Protein AF-A0A3N5ZZ35-F1 (afdb_monomer_lite)

Foldseek 3Di:
DVVLVVQQVCVVVVHDDDDDFPAFCPQPNCVVVSVVSCVVVVRDDDGDGGHHLVNLQCLQFVQPQADPPAADEEAEEELPDQDPDPAPDHRGKYKYFPCQVPQQVQLVSCVVNPDDQQWKKWKWAPRPDLPIDIDIDGSVCSNVDHGDPPIMMITTPSCVSGHHAFEEEEEAEDPVLFDDSHHYDYDYQKYFDDDDPVVPPDPDRGDIDGDDDDDDDCVSGPAYEYADLVRVVSCCVRPVAHDQEYEYSDPVNVVSCCVVHPQGQYHHRVVVVPPPPDDDDDDDDDDDPDD

Structure (mmCIF, N/CA/C/O backbone):
data_AF-A0A3N5ZZ35-F1
#
_entry.id   AF-A0A3N5ZZ35-F1
#
loop_
_atom_site.group_PDB
_atom_site.id
_atom_site.type_symbol
_atom_site.label_atom_id
_atom_site.label_alt_id
_atom_site.label_comp_id
_atom_site.label_asym_id
_atom_site.label_entity_id
_atom_site.label_seq_id
_atom_site.pdbx_PDB_ins_code
_atom_site.Cartn_x
_atom_site.Cartn_y
_atom_site.Cartn_z
_atom_site.occupancy
_atom_site.B_iso_or_equiv
_atom_site.auth_seq_id
_atom_site.auth_comp_id
_atom_site.auth_asym_id
_atom_site.auth_atom_id
_atom_site.pdbx_PDB_model_num
ATOM 1 N N . GLU A 1 1 ? -8.465 -23.631 3.771 1.00 75.88 1 GLU A N 1
ATOM 2 C CA . GLU A 1 1 ? -9.420 -24.513 4.483 1.00 75.88 1 GLU A CA 1
ATOM 3 C C . GLU A 1 1 ? -9.526 -24.275 5.984 1.00 75.88 1 GLU A C 1
ATOM 5 O O . GLU A 1 1 ? -10.634 -24.011 6.427 1.00 75.88 1 GLU A O 1
ATOM 10 N N . ALA A 1 2 ? -8.444 -24.333 6.777 1.00 92.75 2 ALA A N 1
ATOM 11 C CA . ALA A 1 2 ? -8.549 -24.146 8.236 1.00 92.75 2 ALA A CA 1
ATOM 12 C C . ALA A 1 2 ? -9.221 -22.815 8.632 1.00 92.75 2 ALA A C 1
ATOM 14 O O . ALA A 1 2 ? -10.141 -22.818 9.439 1.00 92.75 2 ALA A O 1
ATOM 15 N N . ILE A 1 3 ? -8.837 -21.704 7.989 1.00 95.88 3 ILE A N 1
ATOM 16 C CA . ILE A 1 3 ? -9.436 -20.383 8.240 1.00 95.88 3 ILE A CA 1
ATOM 17 C C . ILE A 1 3 ? -10.934 -20.368 7.926 1.00 95.88 3 ILE A C 1
ATOM 19 O O . ILE A 1 3 ? -11.725 -19.927 8.751 1.00 95.88 3 ILE A O 1
ATOM 23 N N . ASN A 1 4 ? -11.330 -20.887 6.765 1.00 96.69 4 ASN A N 1
ATOM 24 C CA . ASN A 1 4 ? -12.729 -20.898 6.339 1.00 96.69 4 ASN A CA 1
ATOM 25 C C . ASN A 1 4 ? -13.603 -21.688 7.325 1.00 96.69 4 ASN A C 1
ATOM 27 O O . ASN A 1 4 ? -14.710 -21.268 7.651 1.00 96.69 4 ASN A O 1
ATOM 31 N N . ARG A 1 5 ? -13.083 -22.811 7.837 1.00 97.00 5 ARG A N 1
ATOM 32 C CA . ARG A 1 5 ? -13.748 -23.603 8.873 1.00 97.00 5 ARG A CA 1
ATOM 33 C C . ARG A 1 5 ? -13.903 -22.827 10.182 1.00 97.00 5 ARG A C 1
ATOM 35 O O . ARG A 1 5 ? -15.012 -22.804 10.694 1.00 97.00 5 ARG A O 1
ATOM 42 N N . MET A 1 6 ? -12.868 -22.130 10.651 1.00 97.31 6 MET A N 1
ATOM 43 C CA . MET A 1 6 ? -12.970 -21.290 11.857 1.00 97.31 6 MET A CA 1
ATOM 44 C C . MET A 1 6 ? -14.027 -20.186 11.707 1.00 97.31 6 MET A C 1
ATOM 46 O O . MET A 1 6 ? -14.807 -19.958 12.624 1.00 97.31 6 MET A O 1
ATOM 50 N N . LEU A 1 7 ? -14.078 -19.518 10.545 1.00 97.50 7 LEU A N 1
ATOM 51 C CA . LEU A 1 7 ? -15.087 -18.487 10.270 1.00 97.50 7 LEU A CA 1
ATOM 52 C C . LEU A 1 7 ? -16.507 -19.062 10.333 1.00 97.50 7 LEU A C 1
ATOM 54 O O . LEU A 1 7 ? -17.396 -18.452 10.919 1.00 97.50 7 LEU A O 1
ATOM 58 N N . TYR A 1 8 ? -16.705 -20.243 9.748 1.00 97.81 8 TY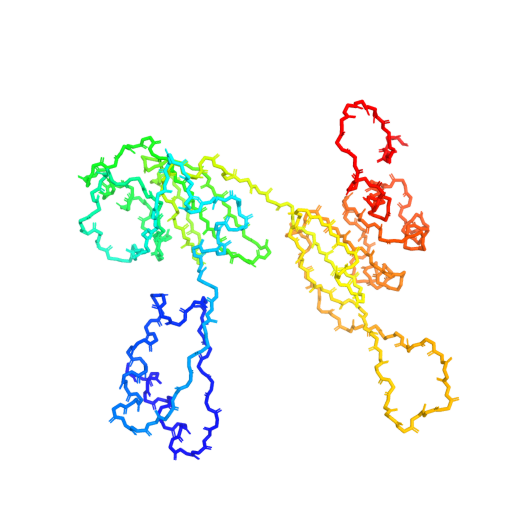R A N 1
ATOM 59 C CA . TYR A 1 8 ? -17.990 -20.933 9.769 1.00 97.81 8 TYR A CA 1
ATOM 60 C C . TYR A 1 8 ? -18.384 -21.391 11.177 1.00 97.81 8 TYR A C 1
ATOM 62 O O . TYR A 1 8 ? -19.513 -21.155 11.590 1.00 97.81 8 TYR A O 1
ATOM 70 N N . GLU A 1 9 ? -17.466 -22.017 11.916 1.00 97.62 9 GLU A N 1
ATOM 71 C CA . GLU A 1 9 ? -17.711 -22.525 13.271 1.00 97.62 9 GLU A CA 1
ATOM 72 C C . GLU A 1 9 ? -18.140 -21.407 14.226 1.00 97.62 9 GLU A C 1
ATOM 74 O O . GLU A 1 9 ? -19.139 -21.561 14.925 1.00 97.62 9 GLU A O 1
ATOM 79 N N . ALA A 1 10 ? -17.459 -20.259 14.194 1.00 97.19 10 ALA A N 1
ATOM 80 C CA . ALA A 1 10 ? -17.845 -19.097 14.991 1.00 97.19 10 ALA A CA 1
ATOM 81 C C . ALA A 1 10 ? -19.212 -18.527 14.559 1.00 97.19 10 ALA A C 1
ATOM 83 O O . ALA A 1 10 ? -20.055 -18.208 15.398 1.00 97.19 10 ALA A O 1
ATOM 84 N N . ALA A 1 11 ? -19.486 -18.468 13.250 1.00 97.00 11 ALA A N 1
ATOM 85 C CA . ALA A 1 11 ? -20.767 -17.975 12.745 1.00 97.00 11 ALA A CA 1
ATOM 86 C C . ALA A 1 11 ? -21.955 -18.851 13.189 1.00 97.00 11 ALA A C 1
ATOM 88 O O . ALA A 1 11 ? -22.983 -18.323 13.611 1.00 97.00 11 ALA A O 1
ATOM 89 N N . VAL A 1 12 ? -21.827 -20.185 13.154 1.00 96.88 12 VAL A N 1
ATOM 90 C CA . VAL A 1 12 ? -22.913 -21.093 13.583 1.00 96.88 12 VAL A CA 1
ATOM 91 C C . VAL A 1 12 ? -23.082 -21.170 15.100 1.00 96.88 12 VAL A C 1
ATOM 93 O O . VAL A 1 12 ? -24.134 -21.593 15.573 1.00 96.88 12 VAL A O 1
ATOM 96 N N . GLN A 1 13 ? -22.088 -20.720 15.866 1.00 97.38 13 GLN A N 1
ATOM 97 C CA . GLN A 1 13 ? -22.212 -20.495 17.309 1.00 97.38 13 GLN A CA 1
ATOM 98 C C . GLN A 1 13 ? -22.983 -19.204 17.645 1.00 97.38 13 GLN A C 1
ATOM 100 O O . GLN A 1 13 ? -23.232 -18.927 18.816 1.00 97.38 13 GLN A O 1
ATOM 105 N N . GLY A 1 14 ? -23.408 -18.436 16.633 1.00 95.38 14 GLY A N 1
ATOM 106 C CA . GLY A 1 14 ? -24.153 -17.189 16.804 1.00 95.38 14 GLY A CA 1
ATOM 107 C C . GLY A 1 14 ? -23.266 -15.977 17.089 1.00 95.38 14 GLY A C 1
ATOM 108 O O . GLY A 1 14 ? -23.773 -14.940 17.518 1.00 95.38 14 GLY A O 1
ATOM 109 N N . GLU A 1 15 ? -21.952 -16.083 16.869 1.00 96.75 15 GLU A N 1
ATOM 110 C CA . GLU A 1 15 ? -21.031 -14.967 17.063 1.00 96.75 15 GLU A CA 1
ATOM 111 C C . GLU A 1 15 ? -21.098 -13.950 15.914 1.00 96.75 15 GLU A C 1
ATOM 113 O O . GLU A 1 15 ? -21.364 -14.276 14.756 1.00 96.75 15 GLU A O 1
ATOM 118 N N . THR A 1 16 ? -20.778 -12.691 16.225 1.00 96.44 16 THR A N 1
ATOM 119 C CA . THR A 1 16 ? -20.497 -11.675 15.202 1.00 96.44 16 THR A CA 1
ATOM 120 C C . THR A 1 16 ? -19.031 -11.773 14.789 1.00 96.44 16 THR A C 1
ATOM 122 O O . THR A 1 16 ? -18.143 -11.308 15.503 1.00 96.44 16 THR A O 1
ATOM 125 N N . VAL A 1 17 ? -18.774 -12.382 13.632 1.00 97.44 17 VAL A N 1
ATOM 126 C CA . VAL A 1 17 ? -17.417 -12.669 13.149 1.00 97.44 17 VAL A CA 1
ATOM 127 C C . VAL A 1 17 ? -16.915 -11.555 12.234 1.00 97.44 17 VAL A C 1
ATOM 129 O O . VAL A 1 17 ? -17.551 -11.220 11.238 1.00 97.44 17 VAL A O 1
ATOM 132 N N . VAL A 1 18 ? -15.726 -11.020 12.525 1.00 97.69 18 VAL A N 1
ATOM 133 C CA . VAL A 1 18 ? -15.039 -10.052 11.657 1.00 97.69 18 VAL A CA 1
ATOM 134 C C . VAL A 1 18 ? -13.751 -10.660 11.112 1.00 97.69 18 VAL A C 1
ATOM 136 O O . VAL A 1 18 ? -12.803 -10.931 11.849 1.00 97.69 18 VAL A O 1
ATOM 139 N N . ARG A 1 19 ? -13.685 -10.824 9.788 1.00 97.06 19 ARG A N 1
ATOM 140 C CA . ARG A 1 19 ? -12.484 -11.271 9.074 1.00 97.06 19 ARG A CA 1
ATOM 141 C C . ARG A 1 19 ? -11.679 -10.067 8.587 1.00 97.06 19 ARG A C 1
ATOM 143 O O . ARG A 1 19 ? -11.876 -9.583 7.478 1.00 97.06 19 ARG A O 1
ATOM 150 N N . LEU A 1 20 ? -10.741 -9.595 9.409 1.00 96.88 20 LEU A N 1
ATOM 151 C CA . LEU A 1 20 ? -9.858 -8.494 9.018 1.00 96.88 20 LEU A CA 1
ATOM 152 C C . LEU A 1 20 ? -8.786 -8.977 8.029 1.00 96.88 20 LEU A C 1
ATOM 154 O O . LEU A 1 20 ? -8.051 -9.928 8.304 1.00 96.88 20 LEU A O 1
ATOM 158 N N . LYS A 1 21 ? -8.696 -8.304 6.880 1.00 94.81 21 LYS A N 1
ATOM 159 C CA . LYS A 1 21 ? -7.739 -8.596 5.805 1.00 94.81 21 LYS A CA 1
ATOM 160 C C . LYS A 1 21 ? -6.949 -7.333 5.476 1.00 94.81 21 LYS A C 1
ATOM 162 O O . LYS A 1 21 ? -7.486 -6.231 5.537 1.00 94.81 21 LYS A O 1
ATOM 167 N N . GLY A 1 22 ? -5.667 -7.494 5.154 1.00 93.50 22 GLY A N 1
ATOM 168 C CA . GLY A 1 22 ? -4.830 -6.384 4.704 1.00 93.50 22 GLY A CA 1
ATOM 169 C C . GLY A 1 22 ? -5.180 -5.975 3.273 1.00 93.50 22 GLY A C 1
ATOM 170 O O . GLY A 1 22 ? -5.387 -6.837 2.424 1.00 93.50 22 GLY A O 1
ATOM 171 N N . GLY A 1 23 ? -5.206 -4.670 3.002 1.00 95.38 23 GLY A N 1
ATOM 172 C CA . GLY A 1 23 ? -5.548 -4.144 1.682 1.00 95.38 23 GLY A CA 1
ATOM 173 C C . GLY A 1 23 ? -7.044 -4.252 1.395 1.00 95.38 23 GLY A C 1
ATOM 174 O O . GLY A 1 23 ? -7.856 -3.820 2.208 1.00 95.38 23 GLY A O 1
ATOM 175 N N . ASP A 1 24 ? -7.391 -4.812 0.238 1.00 97.12 24 ASP A N 1
ATOM 176 C CA . ASP A 1 24 ? -8.774 -5.097 -0.143 1.00 97.12 24 ASP A CA 1
ATOM 177 C C . ASP A 1 24 ? -9.047 -6.616 -0.082 1.00 97.12 24 ASP A C 1
ATOM 179 O O . ASP A 1 24 ? -8.216 -7.391 -0.568 1.00 97.12 24 ASP A O 1
ATOM 183 N N . PRO A 1 25 ? -10.186 -7.072 0.480 1.00 96.06 25 PRO A N 1
ATOM 184 C CA . PRO A 1 25 ? -10.509 -8.497 0.588 1.00 96.06 25 PRO A CA 1
ATOM 185 C C . PRO A 1 25 ? -10.449 -9.285 -0.728 1.00 96.06 25 PRO A C 1
ATOM 187 O O . PRO A 1 25 ? -10.120 -10.478 -0.705 1.00 96.06 25 PRO A O 1
ATOM 190 N N . PHE A 1 26 ? -10.772 -8.647 -1.856 1.00 95.69 26 PHE A N 1
ATOM 191 C CA . PHE A 1 26 ? -10.937 -9.282 -3.166 1.00 95.69 26 PHE A CA 1
ATOM 192 C C . PHE A 1 26 ? -9.778 -9.024 -4.129 1.00 95.69 26 PHE A C 1
ATOM 194 O O . PHE A 1 26 ? -9.693 -9.681 -5.165 1.00 95.69 26 PHE A O 1
ATOM 201 N N . VAL A 1 27 ? -8.818 -8.170 -3.773 1.00 94.81 27 VAL A N 1
ATOM 202 C CA . VAL A 1 27 ? -7.587 -7.993 -4.554 1.00 94.81 27 VAL A CA 1
ATOM 203 C C . VAL A 1 27 ? -6.487 -8.889 -3.998 1.00 94.81 27 VAL A C 1
ATOM 205 O O . VAL A 1 27 ? -5.816 -8.534 -3.033 1.00 94.81 27 VAL A O 1
ATOM 208 N N . LEU A 1 28 ? -6.308 -10.069 -4.604 1.00 91.69 28 LEU A N 1
ATOM 209 C CA . LEU A 1 28 ? -5.287 -11.068 -4.231 1.00 91.69 28 LEU A CA 1
ATOM 210 C C . LEU A 1 28 ? -5.331 -11.503 -2.747 1.00 91.69 28 LEU A C 1
ATOM 212 O O . LEU A 1 28 ? -4.383 -12.086 -2.229 1.00 91.69 28 LEU A O 1
ATOM 216 N N . GLY A 1 29 ? -6.448 -11.245 -2.061 1.00 90.81 29 GLY A N 1
ATOM 217 C CA . GLY A 1 29 ? -6.645 -11.549 -0.644 1.00 90.81 29 GLY A CA 1
ATOM 218 C C . GLY A 1 29 ? -7.337 -12.884 -0.374 1.00 90.81 29 GLY A C 1
ATOM 219 O O . GLY A 1 29 ? -7.501 -13.243 0.791 1.00 90.81 29 GLY A O 1
ATOM 220 N N . ARG A 1 30 ? -7.766 -13.618 -1.411 1.00 93.38 30 ARG A N 1
ATOM 221 C CA . ARG A 1 30 ? -8.569 -14.858 -1.307 1.00 93.38 30 ARG A CA 1
ATOM 222 C C . ARG A 1 30 ? -9.937 -14.684 -0.629 1.00 93.38 30 ARG A C 1
ATOM 224 O O . ARG A 1 30 ? -10.525 -15.656 -0.166 1.00 93.38 30 ARG A O 1
ATOM 231 N N . GLY A 1 31 ? -10.463 -13.458 -0.555 1.00 95.00 31 GLY A N 1
ATOM 232 C CA . GLY A 1 31 ? -11.784 -13.208 0.032 1.00 95.00 31 GLY A CA 1
ATOM 233 C C . GLY A 1 31 ? -12.922 -13.901 -0.723 1.00 95.00 31 GLY A C 1
ATOM 234 O O . GLY A 1 31 ? -13.899 -14.284 -0.094 1.00 95.00 31 GLY A O 1
ATOM 235 N N . GLY A 1 32 ? -12.777 -14.126 -2.035 1.00 95.62 32 GLY A N 1
ATOM 236 C CA . GLY A 1 32 ? -13.761 -14.872 -2.829 1.00 95.62 32 GLY A CA 1
ATOM 237 C C . GLY A 1 32 ? -13.917 -16.330 -2.379 1.00 95.62 32 GLY A C 1
ATOM 238 O O . GLY A 1 32 ? -15.035 -16.790 -2.197 1.00 95.62 32 GLY A O 1
ATOM 239 N N . GLU A 1 33 ? -12.809 -17.029 -2.108 1.00 95.81 33 GLU A N 1
ATOM 240 C CA . GLU A 1 33 ? -12.836 -18.409 -1.591 1.00 95.81 33 GLU A CA 1
ATOM 241 C C . GLU A 1 33 ? -13.456 -18.487 -0.184 1.00 95.81 33 GLU A C 1
ATOM 243 O O . GLU A 1 33 ? -14.160 -19.442 0.148 1.00 95.81 33 GLU A O 1
ATOM 248 N N . GLU A 1 34 ? -13.162 -17.498 0.670 1.00 97.25 34 GLU A N 1
ATOM 249 C CA . GLU A 1 34 ? -13.737 -17.393 2.018 1.00 97.25 34 GLU A CA 1
ATOM 250 C C . GLU A 1 34 ? -15.255 -17.134 1.944 1.00 97.25 34 GLU A C 1
ATOM 252 O O . GLU A 1 34 ? -16.014 -17.802 2.646 1.00 97.25 34 GLU A O 1
ATOM 257 N N . LEU A 1 35 ? -15.695 -16.224 1.064 1.00 97.12 35 LEU A N 1
ATOM 258 C CA . LEU A 1 35 ? -17.106 -15.910 0.826 1.00 97.12 35 LEU A CA 1
ATOM 259 C C . LEU A 1 35 ? -17.870 -17.129 0.300 1.00 97.12 35 LEU A C 1
ATOM 261 O O . LEU A 1 35 ? -18.850 -17.545 0.911 1.00 97.12 35 LEU A O 1
ATOM 265 N N . GLU A 1 36 ? -17.381 -17.750 -0.776 1.00 97.19 36 GLU A N 1
ATOM 266 C CA . GLU A 1 36 ? -18.018 -18.917 -1.390 1.00 97.19 36 GLU A CA 1
ATOM 267 C C . GLU A 1 36 ? -18.191 -20.063 -0.381 1.00 97.19 36 GLU A C 1
ATOM 269 O O . GLU A 1 36 ? -19.225 -20.736 -0.345 1.00 97.19 36 GLU A O 1
ATOM 274 N N . TYR A 1 37 ? -17.193 -20.286 0.479 1.00 97.56 37 TYR A N 1
ATOM 275 C CA . TYR A 1 37 ? -17.262 -21.320 1.508 1.00 97.56 37 TYR A CA 1
ATOM 276 C C . TYR A 1 37 ? -18.397 -21.081 2.519 1.00 97.56 37 TYR A C 1
ATOM 278 O O . TYR A 1 37 ? -19.033 -22.050 2.956 1.00 97.56 37 TYR A O 1
ATOM 286 N N . LEU A 1 38 ? -18.631 -19.822 2.899 1.00 97.75 38 LEU A N 1
ATOM 287 C CA . LEU A 1 38 ? -19.654 -19.407 3.862 1.00 97.75 38 LEU A CA 1
ATOM 288 C C . LEU A 1 38 ? -21.052 -19.373 3.230 1.00 97.75 38 LEU A C 1
ATOM 290 O O . LEU A 1 38 ? -21.994 -19.918 3.807 1.00 97.75 38 LEU A O 1
ATOM 294 N N . GLU A 1 39 ? -21.179 -18.837 2.015 1.00 96.62 39 GLU A N 1
ATOM 295 C CA . GLU A 1 39 ? -22.449 -18.765 1.281 1.00 96.62 39 GLU A CA 1
ATOM 296 C C . GLU A 1 39 ? -23.010 -20.153 0.965 1.00 96.62 39 GLU A C 1
ATOM 298 O O . GLU A 1 39 ? -24.195 -20.408 1.186 1.00 96.62 39 GLU A O 1
ATOM 303 N N . ARG A 1 40 ? -22.154 -21.104 0.558 1.00 97.56 40 ARG A N 1
ATOM 304 C CA . ARG A 1 40 ? -22.545 -22.515 0.351 1.00 97.56 40 ARG A CA 1
ATOM 305 C C . ARG A 1 40 ? -23.095 -23.189 1.616 1.00 97.56 40 ARG A C 1
ATOM 307 O O . ARG A 1 40 ? -23.652 -24.279 1.531 1.00 97.56 40 ARG A O 1
ATOM 314 N N . ARG A 1 41 ? -22.910 -22.574 2.787 1.00 97.75 41 ARG A N 1
ATOM 315 C CA . ARG A 1 41 ? -23.394 -23.038 4.096 1.00 97.75 41 ARG A CA 1
ATOM 316 C C . ARG A 1 41 ? -24.413 -22.083 4.715 1.00 97.75 41 ARG A C 1
ATOM 318 O O . ARG A 1 41 ? -24.677 -22.175 5.909 1.00 97.75 41 ARG A O 1
ATOM 325 N N . PHE A 1 42 ? -24.990 -21.195 3.905 1.00 96.94 42 PHE A N 1
ATOM 326 C CA . PHE A 1 42 ? -26.048 -20.265 4.298 1.00 96.94 42 PHE A CA 1
ATOM 327 C C . PHE A 1 42 ? -25.651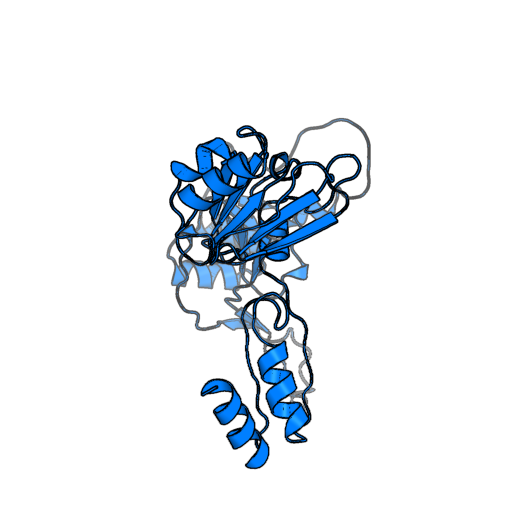 -19.290 5.419 1.00 96.94 42 PHE A C 1
ATOM 329 O O . PHE A 1 42 ? -26.510 -18.801 6.151 1.00 96.94 42 PHE A O 1
ATOM 336 N N . VAL A 1 43 ? -24.358 -18.978 5.546 1.00 97.56 43 VAL A N 1
ATOM 337 C CA . VAL A 1 43 ? -23.887 -17.902 6.424 1.00 97.56 43 VAL A CA 1
ATOM 338 C C . VAL A 1 43 ? -23.947 -16.584 5.656 1.00 97.56 43 VAL A C 1
ATOM 340 O O . VAL A 1 43 ? -23.340 -16.457 4.594 1.00 97.56 43 VAL A O 1
ATOM 343 N N . ALA A 1 44 ? -24.675 -15.601 6.190 1.00 96.25 44 ALA A N 1
ATOM 344 C CA . ALA A 1 44 ? -24.744 -14.260 5.616 1.00 96.25 44 ALA A CA 1
ATOM 345 C C . ALA A 1 44 ? -23.423 -13.506 5.835 1.00 96.25 44 ALA A C 1
ATOM 347 O O . ALA A 1 44 ? -22.891 -13.489 6.946 1.00 96.25 44 ALA A O 1
ATOM 348 N N . VAL A 1 45 ? -22.908 -12.865 4.783 1.00 97.12 45 VAL A N 1
ATOM 349 C CA . VAL A 1 45 ? -21.630 -12.142 4.803 1.00 97.12 45 VAL A CA 1
ATOM 350 C C . VAL A 1 45 ? -21.808 -10.760 4.179 1.00 97.12 45 VAL A C 1
ATOM 352 O O . VAL A 1 45 ? -22.400 -10.624 3.112 1.00 97.12 45 VAL A O 1
ATOM 355 N N . GLU A 1 46 ? -21.259 -9.736 4.829 1.00 97.25 46 GLU A N 1
ATOM 356 C CA . GLU A 1 46 ? -21.103 -8.392 4.269 1.00 97.25 46 GLU A CA 1
ATOM 357 C C . GLU A 1 46 ? -19.631 -8.155 3.906 1.00 97.25 46 GLU A C 1
ATOM 359 O O . GLU A 1 46 ? -18.729 -8.460 4.690 1.00 97.25 46 GLU A O 1
ATOM 364 N N . ILE A 1 47 ? -19.380 -7.590 2.721 1.00 97.38 47 ILE A N 1
ATOM 365 C CA . ILE A 1 47 ? -18.033 -7.234 2.267 1.00 97.38 47 ILE A CA 1
ATOM 366 C C . ILE A 1 47 ? -17.835 -5.727 2.393 1.00 97.38 47 ILE A C 1
ATOM 368 O O . ILE A 1 47 ? -18.479 -4.941 1.702 1.00 97.38 47 ILE A O 1
ATOM 372 N N . VAL A 1 48 ? -16.881 -5.334 3.236 1.00 97.56 48 VAL A N 1
ATOM 373 C CA . VAL A 1 48 ? -16.432 -3.944 3.356 1.00 97.56 48 VAL A CA 1
ATOM 374 C C . VAL A 1 48 ? -15.165 -3.767 2.508 1.00 97.56 48 VAL A C 1
ATOM 376 O O . VAL A 1 48 ? -14.155 -4.409 2.813 1.00 97.56 48 VAL A O 1
ATOM 379 N N . PRO A 1 49 ? -15.184 -2.936 1.445 1.00 97.00 49 PRO A N 1
ATOM 380 C CA . PRO A 1 49 ? -14.029 -2.761 0.571 1.00 97.00 49 PRO A CA 1
ATOM 381 C C . PRO A 1 49 ? -12.887 -2.041 1.289 1.00 97.00 49 PRO A C 1
ATOM 383 O O . PRO A 1 49 ? -13.101 -1.205 2.172 1.00 97.00 49 PRO A O 1
ATOM 386 N N . GLY A 1 50 ? -11.664 -2.347 0.869 1.00 95.25 50 GLY A N 1
ATOM 387 C CA . GLY A 1 50 ? -10.449 -1.752 1.410 1.00 95.25 50 GLY A CA 1
ATOM 388 C C . GLY A 1 50 ? -9.656 -0.965 0.372 1.00 95.25 50 GLY A C 1
ATOM 389 O O . GLY A 1 50 ? -9.954 -0.957 -0.821 1.00 95.25 50 GLY A O 1
ATOM 390 N N . ILE A 1 51 ? -8.600 -0.289 0.825 1.00 95.88 51 ILE A N 1
ATOM 391 C CA . ILE A 1 51 ? -7.639 0.349 -0.081 1.00 95.88 51 ILE A CA 1
ATOM 392 C C . ILE A 1 51 ? -6.535 -0.656 -0.391 1.00 95.88 51 ILE A C 1
ATOM 394 O O . ILE A 1 51 ? -5.728 -0.994 0.474 1.00 95.88 51 ILE A O 1
ATOM 398 N N . THR A 1 52 ? -6.482 -1.116 -1.638 1.00 96.00 52 THR A N 1
ATOM 399 C CA . THR A 1 52 ? -5.451 -2.059 -2.079 1.00 96.00 52 THR A CA 1
ATOM 400 C C . THR A 1 52 ? -4.052 -1.425 -2.143 1.00 96.00 52 THR A C 1
ATOM 402 O O . THR A 1 52 ? -3.905 -0.214 -2.354 1.00 96.00 52 THR A O 1
ATOM 405 N N . SER A 1 53 ? -3.001 -2.238 -1.990 1.00 95.44 53 SER A N 1
ATOM 406 C CA . SER A 1 53 ? -1.615 -1.760 -1.879 1.00 95.44 53 SER A CA 1
ATOM 407 C C . SER A 1 53 ? -1.138 -0.983 -3.107 1.00 95.44 53 SER A C 1
ATOM 409 O O . SER A 1 53 ? -0.349 -0.056 -2.950 1.00 95.44 53 SER A O 1
ATOM 411 N N . ALA A 1 54 ? -1.638 -1.288 -4.309 1.00 95.25 54 ALA A N 1
ATOM 412 C CA . ALA A 1 54 ? -1.318 -0.541 -5.528 1.00 95.25 54 ALA A CA 1
ATOM 413 C C . ALA A 1 54 ? -1.749 0.924 -5.446 1.00 95.25 54 ALA A C 1
ATOM 415 O O . ALA A 1 54 ? -0.958 1.815 -5.754 1.00 95.25 54 ALA A O 1
ATOM 416 N N . LEU A 1 55 ? -2.970 1.185 -4.972 1.00 95.50 55 LEU A N 1
ATOM 417 C CA . LEU A 1 55 ? -3.470 2.548 -4.796 1.00 95.50 55 LEU A CA 1
ATOM 418 C C . LEU A 1 55 ? -2.720 3.275 -3.680 1.00 95.50 55 LEU A C 1
ATOM 420 O O . LEU A 1 55 ? -2.361 4.441 -3.842 1.00 95.50 55 LEU A O 1
ATOM 424 N N . ALA A 1 56 ? -2.443 2.584 -2.572 1.00 94.06 56 ALA A N 1
ATOM 425 C CA . ALA A 1 56 ? -1.664 3.144 -1.473 1.00 94.06 56 ALA A CA 1
ATOM 426 C C . ALA A 1 56 ? -0.246 3.546 -1.923 1.00 94.06 56 ALA A C 1
ATOM 428 O O . ALA A 1 56 ? 0.163 4.690 -1.724 1.00 94.06 56 ALA A O 1
ATOM 429 N N . ALA A 1 57 ? 0.472 2.639 -2.593 1.00 94.50 57 ALA A N 1
ATOM 430 C CA . ALA A 1 57 ? 1.822 2.866 -3.107 1.00 94.50 57 ALA A CA 1
ATOM 431 C C . ALA A 1 57 ? 1.866 4.032 -4.107 1.00 94.50 57 ALA A C 1
ATOM 433 O O . ALA A 1 57 ? 2.705 4.928 -3.996 1.00 94.50 57 ALA A O 1
ATOM 434 N N . ALA A 1 58 ? 0.917 4.051 -5.044 1.00 94.25 58 ALA A N 1
ATOM 435 C CA . ALA A 1 58 ? 0.740 5.130 -6.004 1.00 94.25 58 ALA A CA 1
ATOM 436 C C . ALA A 1 58 ? 0.538 6.491 -5.322 1.00 94.25 58 ALA A C 1
ATOM 438 O O . ALA A 1 58 ? 1.212 7.470 -5.649 1.00 94.25 58 ALA A O 1
ATOM 439 N N . ALA A 1 59 ? -0.365 6.559 -4.341 1.00 91.31 59 ALA A N 1
ATOM 440 C CA . ALA A 1 59 ? -0.702 7.801 -3.654 1.00 91.31 59 ALA A CA 1
ATOM 441 C C . ALA A 1 59 ? 0.448 8.340 -2.786 1.00 91.31 59 ALA A C 1
ATOM 443 O O . ALA A 1 59 ? 0.659 9.562 -2.740 1.00 91.31 59 ALA A O 1
ATOM 444 N N . ASP A 1 60 ? 1.188 7.445 -2.127 1.00 89.38 60 ASP A N 1
ATOM 445 C CA . ASP A 1 60 ? 2.313 7.777 -1.248 1.00 89.38 60 ASP A CA 1
ATOM 446 C C . ASP A 1 60 ? 3.484 8.409 -1.992 1.00 89.38 60 ASP A C 1
ATOM 448 O O . ASP A 1 6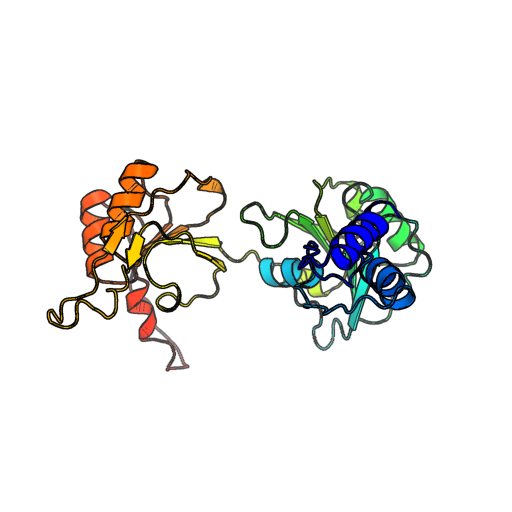0 ? 4.118 9.335 -1.476 1.00 89.38 60 ASP A O 1
ATOM 452 N N . PHE A 1 61 ? 3.751 7.913 -3.200 1.00 92.06 61 PHE A N 1
ATOM 453 C CA . PHE A 1 61 ? 4.879 8.340 -4.019 1.00 92.06 61 PHE A CA 1
ATOM 454 C C . PHE A 1 61 ? 4.451 9.126 -5.257 1.00 92.06 61 PHE A C 1
ATOM 456 O O . PHE A 1 61 ? 5.238 9.282 -6.179 1.00 92.06 61 PHE A O 1
ATOM 463 N N . GLY A 1 62 ? 3.214 9.625 -5.309 1.00 91.31 62 GLY A N 1
ATOM 464 C CA . GLY A 1 62 ? 2.757 10.501 -6.392 1.00 91.31 62 GLY A CA 1
ATOM 465 C C . GLY A 1 62 ? 2.822 9.870 -7.788 1.00 91.31 62 GLY A C 1
ATOM 466 O O . GLY A 1 62 ? 2.943 10.598 -8.768 1.00 91.31 62 GLY A O 1
ATOM 467 N N . ILE A 1 63 ? 2.740 8.541 -7.884 1.00 94.75 63 ILE A N 1
ATOM 468 C CA . ILE A 1 63 ? 2.763 7.794 -9.145 1.00 94.75 63 ILE A CA 1
ATOM 469 C C . ILE A 1 63 ? 1.311 7.621 -9.604 1.00 94.75 63 ILE A C 1
ATOM 471 O O . ILE A 1 63 ? 0.594 6.804 -9.030 1.00 94.75 63 ILE A O 1
ATOM 475 N N . PRO A 1 64 ? 0.821 8.359 -10.612 1.00 94.00 64 PRO A N 1
ATOM 476 C CA . PRO A 1 64 ? -0.520 8.124 -11.122 1.00 94.00 64 PRO A CA 1
ATOM 477 C C . PRO A 1 64 ? -0.555 6.764 -11.829 1.00 94.00 64 PRO A C 1
ATOM 479 O O . PRO A 1 64 ? 0.226 6.529 -12.745 1.00 94.00 64 PRO A O 1
ATOM 482 N N . LEU A 1 65 ? -1.462 5.863 -11.449 1.00 93.75 65 LEU A N 1
ATOM 483 C CA . LEU A 1 65 ? -1.574 4.565 -12.134 1.00 93.75 65 LEU A CA 1
ATOM 484 C C . LEU A 1 65 ? -2.134 4.704 -13.560 1.00 93.75 65 LEU A C 1
ATOM 486 O O . LEU A 1 65 ? -1.878 3.869 -14.413 1.00 93.75 65 LEU A O 1
ATOM 490 N N . THR A 1 66 ? -2.834 5.800 -13.847 1.00 93.00 66 THR A N 1
ATOM 491 C CA . THR A 1 66 ? -3.303 6.145 -15.194 1.00 93.00 66 THR A CA 1
ATOM 492 C C . THR A 1 66 ? -2.978 7.596 -15.508 1.00 93.00 66 THR A C 1
ATOM 494 O O . THR A 1 66 ? -3.145 8.472 -14.655 1.00 93.00 66 THR A O 1
ATOM 497 N N . ARG A 1 67 ? -2.579 7.888 -16.746 1.00 91.31 67 ARG A N 1
ATOM 498 C CA . ARG A 1 67 ? -2.353 9.254 -17.231 1.00 91.31 67 ARG A CA 1
ATOM 499 C C . ARG A 1 67 ? -2.574 9.315 -18.737 1.00 91.31 67 ARG A C 1
ATOM 501 O O . ARG A 1 67 ? -1.993 8.532 -19.483 1.00 91.31 67 ARG A O 1
ATOM 508 N N . ARG A 1 68 ? -3.382 10.275 -19.205 1.00 88.38 68 ARG A N 1
ATOM 509 C CA . ARG A 1 68 ? -3.659 10.454 -20.642 1.00 88.38 68 ARG A CA 1
ATOM 510 C C . ARG A 1 68 ? -2.359 10.526 -21.448 1.00 88.38 68 ARG A C 1
ATOM 512 O O . ARG A 1 68 ? -1.437 11.239 -21.066 1.00 88.38 68 ARG A O 1
ATOM 519 N N . GLY A 1 69 ? -2.317 9.783 -22.553 1.00 84.88 69 GLY A N 1
ATOM 520 C CA . GLY A 1 69 ? -1.144 9.684 -23.424 1.00 84.88 69 GLY A CA 1
ATOM 521 C C . GLY A 1 69 ? -0.007 8.805 -22.890 1.00 84.88 69 GLY A C 1
ATOM 522 O O . GLY A 1 69 ? 1.000 8.694 -23.574 1.00 84.88 69 GLY A O 1
ATOM 523 N N . MET A 1 70 ? -0.148 8.190 -21.706 1.00 85.94 70 MET A N 1
ATOM 524 C CA . MET A 1 70 ? 0.886 7.331 -21.103 1.00 85.94 70 MET A CA 1
ATOM 525 C C . MET A 1 70 ? 0.334 5.996 -20.598 1.00 85.94 70 MET A C 1
ATOM 527 O O . MET A 1 70 ? 0.885 4.954 -20.921 1.00 85.94 70 MET A O 1
ATOM 531 N N . SER A 1 71 ? -0.754 6.025 -19.825 1.00 87.31 71 SER A N 1
ATOM 532 C CA . SER A 1 71 ? -1.418 4.842 -19.273 1.00 87.31 71 SER A CA 1
ATOM 533 C C . SER A 1 71 ? -2.942 5.040 -19.247 1.00 87.31 71 SER A C 1
ATOM 535 O O . SER A 1 71 ? -3.431 6.042 -18.712 1.00 87.31 71 SER A O 1
ATOM 537 N N . ARG A 1 72 ? -3.695 4.128 -19.868 1.00 86.31 72 ARG A N 1
ATOM 538 C CA . ARG A 1 72 ? -5.165 4.122 -19.975 1.00 86.31 72 ARG A CA 1
ATOM 539 C C . ARG A 1 72 ? -5.824 3.107 -19.040 1.00 86.31 72 ARG A C 1
ATOM 541 O O . ARG A 1 72 ? -7.021 3.234 -18.801 1.00 86.31 72 ARG A O 1
ATOM 548 N N . GLY A 1 73 ? -5.051 2.169 -18.510 1.00 87.12 73 GLY A N 1
ATOM 549 C CA . GLY A 1 73 ? -5.510 1.100 -17.635 1.00 87.12 73 GLY A CA 1
ATOM 550 C C . GLY A 1 73 ? -4.453 0.723 -16.603 1.00 87.12 73 GLY A C 1
ATOM 551 O O . GLY A 1 73 ? -3.343 1.265 -16.588 1.00 87.12 73 GLY A O 1
ATOM 552 N N . VAL A 1 74 ? -4.852 -0.149 -15.684 1.00 90.50 74 VAL A N 1
ATOM 553 C CA . VAL A 1 74 ? -4.009 -0.628 -14.591 1.00 90.50 74 VAL A CA 1
ATOM 554 C C . VAL A 1 74 ? -4.153 -2.133 -14.509 1.00 90.50 74 VAL A C 1
ATOM 556 O O . VAL A 1 74 ? -5.254 -2.635 -14.282 1.00 90.50 74 VAL A O 1
ATOM 559 N N . GLU A 1 75 ? -3.033 -2.835 -14.596 1.00 90.12 75 GLU A N 1
ATOM 560 C CA . GLU A 1 75 ? -2.995 -4.278 -14.397 1.00 90.12 75 GLU A CA 1
ATOM 561 C C . GLU A 1 75 ? -2.587 -4.591 -12.958 1.00 90.12 75 GLU A C 1
ATOM 563 O O . GLU A 1 75 ? -1.607 -4.050 -12.444 1.00 90.12 75 GLU A O 1
ATOM 568 N N . ILE A 1 76 ? -3.322 -5.483 -12.296 1.00 90.94 76 ILE A N 1
ATOM 569 C CA . ILE A 1 76 ? -2.957 -6.009 -10.979 1.00 90.94 76 ILE A CA 1
ATOM 570 C C . ILE A 1 76 ? -2.582 -7.473 -11.150 1.00 90.94 76 ILE A C 1
ATOM 572 O O . ILE A 1 76 ? -3.407 -8.278 -11.577 1.00 90.94 76 ILE A O 1
ATOM 576 N N . LYS A 1 77 ? -1.339 -7.813 -10.805 1.00 88.12 77 LYS A N 1
ATOM 577 C CA . LYS A 1 77 ? -0.783 -9.155 -10.988 1.00 88.12 77 LYS A CA 1
ATOM 578 C C . LYS A 1 77 ? -0.100 -9.650 -9.724 1.00 88.12 77 LYS A C 1
ATOM 580 O O . LYS A 1 77 ? 0.375 -8.869 -8.899 1.00 88.12 77 LYS A O 1
ATOM 585 N N . THR A 1 78 ? -0.042 -10.967 -9.578 1.00 86.62 78 THR A N 1
ATOM 586 C CA . THR A 1 78 ? 0.836 -11.621 -8.607 1.00 86.62 78 THR A CA 1
ATOM 587 C C . THR A 1 78 ? 2.195 -11.868 -9.257 1.00 86.62 78 THR A C 1
ATOM 589 O O . THR A 1 78 ? 2.261 -12.280 -10.407 1.00 86.62 78 THR A O 1
ATOM 592 N N . GLY A 1 79 ? 3.274 -11.589 -8.533 1.00 75.62 79 GLY A N 1
ATOM 593 C CA . GLY A 1 79 ? 4.637 -11.998 -8.871 1.00 75.62 79 GLY A CA 1
ATOM 594 C C . GLY A 1 79 ? 5.090 -13.225 -8.077 1.00 75.62 79 GLY A C 1
ATOM 595 O O . GLY A 1 79 ? 6.282 -13.515 -8.042 1.00 75.62 79 GLY A O 1
ATOM 596 N N . HIS A 1 80 ? 4.173 -13.910 -7.380 1.00 72.31 80 HIS A N 1
ATOM 597 C CA . HIS A 1 80 ? 4.486 -15.121 -6.613 1.00 72.31 80 HIS A CA 1
ATOM 598 C C . HIS A 1 80 ? 4.727 -16.347 -7.507 1.00 72.31 80 HIS A C 1
ATOM 600 O O . HIS A 1 80 ? 5.511 -17.213 -7.140 1.00 72.31 80 HIS A O 1
ATOM 606 N N . GLU A 1 81 ? 4.095 -16.386 -8.679 1.00 67.31 81 GLU A N 1
ATOM 607 C CA . GLU A 1 81 ? 4.214 -17.449 -9.684 1.00 67.31 81 GLU A CA 1
ATOM 608 C C . GLU A 1 81 ? 4.778 -16.861 -10.984 1.00 67.31 81 GLU A C 1
ATOM 610 O O . GLU A 1 81 ? 4.942 -15.638 -11.080 1.00 67.31 81 GLU A O 1
ATOM 615 N N . ASP A 1 82 ? 5.125 -17.711 -11.953 1.00 58.62 82 ASP A N 1
ATOM 616 C CA . ASP A 1 82 ? 5.483 -17.253 -13.299 1.00 58.62 82 ASP A CA 1
ATOM 617 C C . ASP A 1 82 ? 4.408 -16.287 -13.803 1.00 58.62 82 ASP A C 1
ATOM 619 O O . ASP A 1 82 ? 3.217 -16.484 -13.545 1.00 58.62 82 ASP A O 1
ATOM 623 N N . CYS A 1 83 ? 4.820 -15.229 -14.500 1.00 59.75 83 CYS A N 1
ATOM 624 C CA . CYS A 1 83 ? 3.895 -14.267 -15.085 1.00 59.75 83 CYS A CA 1
ATOM 625 C C . CYS A 1 83 ? 3.708 -14.531 -16.590 1.00 59.75 83 CYS A C 1
ATOM 627 O O . CYS A 1 83 ? 4.249 -13.778 -17.405 1.00 59.75 83 CYS A O 1
ATOM 629 N N . PRO A 1 84 ? 2.993 -15.600 -17.002 1.00 50.16 84 PRO A N 1
ATOM 630 C CA . PRO A 1 84 ? 2.725 -15.823 -18.412 1.00 50.16 84 PRO A CA 1
ATOM 631 C C . PRO A 1 84 ? 1.837 -14.690 -18.948 1.00 50.16 84 PRO A C 1
ATOM 633 O O . PRO A 1 84 ? 0.951 -14.188 -18.253 1.00 50.16 84 PRO A O 1
ATOM 636 N N . ASP A 1 85 ? 2.086 -14.293 -20.194 1.00 56.44 85 ASP A N 1
ATOM 637 C CA . ASP A 1 85 ? 1.253 -13.386 -20.994 1.00 56.44 85 ASP A CA 1
ATOM 638 C C . ASP A 1 85 ? 1.321 -11.883 -20.662 1.00 56.44 85 ASP A C 1
ATOM 640 O O . ASP A 1 85 ? 0.361 -11.140 -20.899 1.00 56.44 85 ASP A O 1
ATOM 644 N N . VAL A 1 86 ? 2.454 -11.364 -20.177 1.00 58.34 86 VAL A N 1
ATOM 645 C CA . VAL A 1 86 ? 2.619 -9.901 -20.054 1.00 58.34 86 VAL A CA 1
ATOM 646 C C . VAL A 1 86 ? 3.138 -9.300 -21.359 1.00 58.34 86 VAL A C 1
ATOM 648 O O . VAL A 1 86 ? 4.312 -8.990 -21.506 1.00 58.34 86 VAL A O 1
ATOM 651 N N . ARG A 1 87 ? 2.256 -9.068 -22.330 1.00 62.25 87 ARG A N 1
ATOM 652 C CA . ARG A 1 87 ? 2.665 -8.409 -23.578 1.00 62.25 87 ARG A CA 1
ATOM 653 C C . ARG A 1 87 ? 2.955 -6.913 -23.339 1.00 62.25 87 ARG A C 1
ATOM 655 O O . ARG A 1 87 ? 2.067 -6.196 -22.875 1.00 62.25 87 ARG A O 1
ATOM 662 N N . PRO A 1 88 ? 4.129 -6.385 -23.717 1.00 60.75 88 PRO A N 1
ATOM 663 C CA . PRO A 1 88 ? 4.318 -4.944 -23.869 1.00 60.75 88 PRO A CA 1
ATOM 664 C C . PRO A 1 88 ? 3.378 -4.432 -24.974 1.00 60.75 88 PRO A C 1
ATOM 666 O O . PRO A 1 88 ? 3.287 -5.036 -26.042 1.00 60.75 88 PRO A O 1
ATOM 669 N N . GLY A 1 89 ? 2.703 -3.297 -24.773 1.00 56.66 89 GLY A N 1
ATOM 670 C CA . GLY A 1 89 ? 2.132 -2.562 -25.915 1.00 56.66 89 GLY A CA 1
ATOM 671 C C . GLY A 1 89 ? 0.718 -2.008 -25.792 1.00 56.66 89 GLY A C 1
ATOM 672 O O . GLY A 1 89 ? 0.318 -1.245 -26.668 1.00 56.66 89 GLY A O 1
ATOM 673 N N . ALA A 1 90 ? -0.025 -2.268 -24.720 1.00 55.66 90 ALA A N 1
ATOM 674 C CA . ALA A 1 90 ? -1.177 -1.434 -24.384 1.00 55.66 90 ALA A CA 1
ATOM 675 C C . ALA A 1 90 ? -0.741 -0.492 -23.266 1.00 55.66 90 ALA A C 1
ATOM 677 O O . ALA A 1 90 ? -0.283 -0.946 -22.230 1.00 55.66 90 ALA A O 1
ATOM 678 N N . CYS A 1 91 ? -0.781 0.817 -23.511 1.00 56.31 91 CYS A N 1
ATOM 679 C CA . CYS A 1 91 ? -0.397 1.868 -22.572 1.00 56.31 91 CYS A CA 1
ATOM 680 C C . CYS A 1 91 ? -1.012 1.657 -21.175 1.00 56.31 91 CYS A C 1
ATOM 682 O O . CYS A 1 91 ? -2.093 2.189 -20.931 1.00 56.31 91 CYS A O 1
ATOM 684 N N . GLU A 1 92 ? -0.357 0.935 -20.268 1.00 80.88 92 GLU A N 1
ATOM 685 C CA . GLU A 1 92 ? -0.869 0.625 -18.929 1.00 80.88 92 GLU A CA 1
ATOM 686 C C . GLU A 1 92 ? 0.256 0.593 -17.892 1.00 80.88 92 GLU A C 1
ATOM 688 O O . GLU A 1 92 ? 1.436 0.423 -18.207 1.00 80.88 92 GLU A O 1
ATOM 693 N N . THR A 1 93 ? -0.125 0.802 -16.636 1.00 91.19 93 THR A N 1
ATOM 694 C CA . THR A 1 93 ? 0.762 0.659 -15.481 1.00 91.19 93 THR A CA 1
ATOM 695 C C . THR A 1 93 ? 0.442 -0.666 -14.804 1.00 91.19 93 THR A C 1
ATOM 697 O O . THR A 1 93 ? -0.699 -0.890 -14.406 1.00 91.19 93 THR A O 1
ATOM 700 N N . ALA A 1 94 ? 1.438 -1.529 -14.630 1.00 91.81 94 ALA A N 1
ATOM 701 C CA . ALA A 1 94 ? 1.269 -2.824 -13.979 1.00 91.81 94 ALA A CA 1
ATOM 702 C C . ALA A 1 94 ? 1.740 -2.775 -12.521 1.00 91.81 94 ALA A C 1
ATOM 704 O O . ALA A 1 94 ? 2.797 -2.220 -12.216 1.00 91.81 94 ALA A O 1
ATOM 705 N N . ALA A 1 95 ? 0.961 -3.369 -11.620 1.00 93.81 95 ALA A N 1
ATOM 706 C CA . ALA A 1 95 ? 1.259 -3.510 -10.204 1.00 93.81 95 ALA A CA 1
ATOM 707 C C . ALA A 1 95 ? 1.434 -4.991 -9.843 1.00 93.81 95 ALA A C 1
ATOM 709 O O . ALA A 1 95 ? 0.459 -5.742 -9.778 1.00 93.81 95 ALA A O 1
ATOM 710 N N . TYR A 1 96 ? 2.675 -5.389 -9.571 1.00 93.38 96 TYR A N 1
ATOM 711 C CA . TYR A 1 96 ? 3.051 -6.743 -9.174 1.00 93.38 96 TYR A CA 1
ATOM 712 C C . TYR A 1 96 ? 3.119 -6.858 -7.652 1.00 93.38 96 TYR A C 1
ATOM 714 O O . TYR A 1 96 ? 3.968 -6.251 -6.991 1.00 93.38 96 TYR A O 1
ATOM 722 N N . TYR A 1 97 ? 2.214 -7.657 -7.098 1.00 93.62 97 TYR A N 1
ATOM 723 C CA . TYR A 1 97 ? 2.151 -8.021 -5.686 1.00 93.62 97 TYR A CA 1
ATOM 724 C C . TYR A 1 97 ? 3.049 -9.217 -5.404 1.00 93.62 97 TYR A C 1
ATOM 726 O O . TYR A 1 97 ? 3.317 -10.011 -6.295 1.00 93.62 97 TYR A O 1
ATOM 734 N N . MET A 1 98 ? 3.480 -9.384 -4.151 1.00 90.12 98 MET A N 1
ATOM 735 C CA . MET A 1 98 ? 4.226 -10.578 -3.715 1.00 90.12 98 MET A CA 1
ATOM 736 C C . MET A 1 98 ? 5.538 -10.823 -4.495 1.00 90.12 98 MET A C 1
ATOM 738 O O . MET A 1 98 ? 6.055 -11.932 -4.505 1.00 90.12 98 MET A O 1
ATOM 742 N N . ALA A 1 99 ? 6.106 -9.778 -5.105 1.00 88.31 99 ALA A N 1
ATOM 743 C CA . ALA A 1 99 ? 7.306 -9.861 -5.942 1.00 88.31 99 ALA A CA 1
ATOM 744 C C . ALA A 1 99 ? 8.623 -9.583 -5.187 1.00 88.31 99 ALA A C 1
ATOM 746 O O . ALA A 1 99 ? 9.696 -9.626 -5.782 1.00 88.31 99 ALA A O 1
ATOM 747 N N . ALA A 1 100 ? 8.562 -9.277 -3.884 1.00 88.62 100 ALA A N 1
ATOM 748 C CA . ALA A 1 100 ? 9.703 -8.789 -3.098 1.00 88.62 100 ALA A CA 1
ATOM 749 C C . ALA A 1 100 ? 10.940 -9.706 -3.167 1.00 88.62 100 ALA A C 1
ATOM 751 O O . ALA A 1 100 ? 12.057 -9.223 -3.329 1.00 88.62 100 ALA A O 1
ATOM 752 N N . SER A 1 101 ? 10.736 -11.024 -3.088 1.00 89.00 101 SER A N 1
ATOM 753 C CA . SER A 1 101 ? 11.806 -12.029 -3.139 1.00 89.00 101 SER A CA 1
ATOM 754 C C . SER A 1 101 ? 12.208 -12.442 -4.557 1.00 89.00 101 SER A C 1
ATOM 756 O O . SER A 1 101 ? 13.179 -13.172 -4.711 1.00 89.00 101 SER A O 1
ATOM 758 N N . ARG A 1 102 ? 11.480 -11.992 -5.588 1.00 90.56 102 ARG A N 1
ATOM 759 C CA . ARG A 1 102 ? 11.627 -12.431 -6.987 1.00 90.56 102 ARG A CA 1
ATOM 760 C C . ARG A 1 102 ? 11.940 -11.275 -7.940 1.00 90.56 102 ARG A C 1
ATOM 762 O O . ARG A 1 102 ? 11.664 -11.364 -9.128 1.00 90.56 102 ARG A O 1
ATOM 769 N N . LEU A 1 103 ? 12.521 -10.173 -7.455 1.00 93.12 103 LEU A N 1
ATOM 770 C CA . LEU A 1 103 ? 12.778 -8.988 -8.291 1.00 93.12 103 LEU A CA 1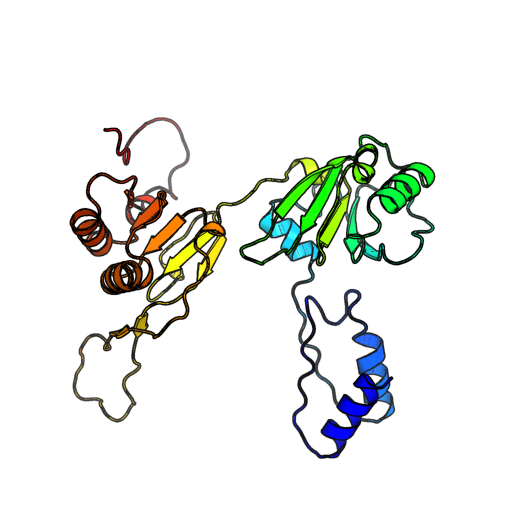
ATOM 771 C C . LEU A 1 103 ? 13.654 -9.289 -9.517 1.00 93.12 103 LEU A C 1
ATOM 773 O O . LEU A 1 103 ? 13.397 -8.760 -10.597 1.00 93.12 103 LEU A O 1
ATOM 777 N N . ALA A 1 104 ? 14.678 -10.133 -9.356 1.00 92.06 104 ALA A N 1
ATOM 778 C CA . ALA A 1 104 ? 15.562 -10.519 -10.452 1.00 92.06 104 ALA A CA 1
ATOM 779 C C . ALA A 1 104 ? 14.836 -11.356 -11.514 1.00 92.06 104 ALA A C 1
ATOM 781 O O . ALA A 1 104 ? 14.928 -11.046 -12.701 1.00 92.06 104 ALA A O 1
ATOM 782 N N . GLU A 1 105 ? 14.082 -12.367 -11.078 1.00 91.38 105 GLU A N 1
ATOM 783 C CA . GLU A 1 105 ? 13.277 -13.231 -11.947 1.00 91.38 105 GLU A CA 1
ATOM 784 C C . GLU A 1 105 ? 12.196 -12.427 -12.669 1.00 91.38 105 GLU A C 1
ATOM 786 O O . GLU A 1 105 ? 12.123 -12.480 -13.893 1.00 91.38 105 GLU A O 1
ATOM 791 N N . LEU A 1 106 ? 11.456 -11.582 -11.940 1.00 91.12 106 LEU A N 1
ATOM 792 C CA . LEU A 1 106 ? 10.442 -10.693 -12.504 1.00 91.12 106 LEU A CA 1
ATOM 793 C C . LEU A 1 106 ? 11.035 -9.790 -13.592 1.00 91.12 106 LEU A C 1
ATOM 795 O O . LEU A 1 106 ? 10.456 -9.656 -14.663 1.00 91.12 106 LEU A O 1
ATOM 799 N N . GLY A 1 107 ? 12.202 -9.181 -13.353 1.00 92.12 107 GLY A N 1
ATOM 800 C CA . GLY A 1 107 ? 12.868 -8.359 -14.367 1.00 92.12 107 GLY A CA 1
ATOM 801 C C . GLY A 1 107 ? 13.193 -9.144 -15.641 1.00 92.12 107 GLY A C 1
ATOM 802 O O . GLY A 1 107 ? 12.945 -8.658 -16.743 1.00 92.12 107 GLY A O 1
ATOM 803 N N . GLN A 1 108 ? 13.700 -10.371 -15.504 1.00 91.12 108 GLN A N 1
ATOM 804 C CA . GLN A 1 108 ? 14.006 -11.240 -16.644 1.00 91.12 108 GLN A CA 1
ATOM 805 C C . GLN A 1 108 ? 12.748 -11.723 -17.372 1.00 91.12 108 GLN A C 1
ATOM 807 O O . GLN A 1 108 ? 12.747 -11.767 -18.599 1.00 91.12 108 GLN A O 1
ATOM 812 N N . GLU A 1 109 ? 11.692 -12.085 -16.643 1.00 89.31 109 GLU A N 1
ATOM 813 C CA . GLU A 1 109 ? 10.384 -12.457 -17.197 1.00 89.31 109 GLU A CA 1
ATOM 814 C C . GLU A 1 109 ? 9.800 -11.315 -18.024 1.00 89.31 109 GLU A C 1
ATOM 816 O O . GLU A 1 109 ? 9.484 -11.511 -19.192 1.00 89.31 109 GLU A O 1
ATOM 821 N N . LEU A 1 110 ? 9.760 -10.098 -17.476 1.00 89.88 110 LEU A N 1
ATOM 822 C CA . LEU A 1 110 ? 9.242 -8.931 -18.190 1.00 89.88 110 LEU A CA 1
ATOM 823 C C . LEU A 1 110 ? 10.012 -8.664 -19.488 1.00 89.88 110 LEU A C 1
ATOM 825 O O . LEU A 1 110 ? 9.400 -8.406 -20.521 1.00 89.88 110 LEU A O 1
ATOM 829 N N . ILE A 1 111 ? 11.344 -8.766 -19.472 1.00 91.00 111 ILE A N 1
ATOM 830 C CA . ILE A 1 111 ? 12.156 -8.601 -20.690 1.00 91.00 111 ILE A CA 1
ATOM 831 C C . ILE A 1 111 ? 11.859 -9.711 -21.701 1.00 91.00 111 ILE A C 1
ATOM 833 O O . ILE A 1 111 ? 11.716 -9.423 -22.887 1.00 91.00 111 ILE A O 1
ATOM 837 N N . ARG A 1 112 ? 11.743 -10.968 -21.250 1.00 89.12 112 ARG A N 1
ATOM 838 C CA . ARG A 1 112 ? 11.395 -12.110 -22.113 1.00 89.12 112 ARG A CA 1
ATOM 839 C C . ARG A 1 112 ? 10.027 -11.943 -22.765 1.00 89.12 112 ARG A C 1
ATOM 841 O O . ARG A 1 112 ? 9.879 -12.257 -23.941 1.00 89.12 112 ARG A O 1
ATOM 848 N N . GLU A 1 113 ? 9.064 -11.407 -22.027 1.00 84.81 113 GLU A N 1
ATOM 849 C CA . GLU A 1 113 ? 7.726 -11.115 -22.540 1.00 84.81 113 GLU A CA 1
ATOM 850 C C . GLU A 1 113 ? 7.690 -9.875 -23.457 1.00 84.81 113 GLU A C 1
ATOM 852 O O . GLU A 1 113 ? 6.720 -9.667 -24.188 1.00 84.81 113 GLU A O 1
ATOM 857 N N . GLY A 1 114 ? 8.782 -9.099 -23.493 1.00 87.12 114 GLY A N 1
ATOM 858 C CA . GLY A 1 114 ? 9.064 -8.054 -24.478 1.00 87.12 114 GLY A CA 1
ATOM 859 C C . GLY A 1 114 ? 9.130 -6.630 -23.916 1.00 87.12 114 GLY A C 1
ATOM 860 O O . GLY A 1 114 ? 9.223 -5.675 -24.691 1.00 87.12 114 GLY A O 1
ATOM 861 N N . PHE A 1 115 ? 9.059 -6.441 -22.596 1.00 88.62 115 PHE A N 1
ATOM 862 C CA . PHE A 1 115 ? 9.235 -5.113 -22.008 1.00 88.62 115 PHE A CA 1
ATOM 863 C C . PHE A 1 115 ? 10.606 -4.547 -22.366 1.00 88.62 115 PHE A C 1
ATOM 865 O O . PHE A 1 115 ? 11.624 -5.234 -22.273 1.00 88.62 115 PHE A O 1
ATOM 872 N N . ASP A 1 116 ? 10.632 -3.258 -22.705 1.00 90.69 116 ASP A N 1
ATOM 873 C CA . ASP A 1 116 ? 11.878 -2.509 -22.821 1.00 90.69 116 ASP A CA 1
ATOM 874 C C . ASP A 1 116 ? 12.645 -2.597 -21.482 1.00 90.69 116 ASP A C 1
ATOM 876 O O . ASP A 1 116 ? 12.093 -2.217 -20.443 1.00 90.69 116 ASP A O 1
ATOM 880 N N . PRO A 1 117 ? 13.911 -3.060 -21.454 1.00 93.94 117 PRO A N 1
ATOM 881 C CA . PRO A 1 117 ? 14.739 -3.033 -20.248 1.00 93.94 117 PRO A CA 1
ATOM 882 C C . PRO A 1 117 ? 14.875 -1.631 -19.622 1.00 93.94 117 PRO A C 1
ATOM 884 O O . PRO A 1 117 ? 15.127 -1.509 -18.420 1.00 93.94 117 PRO A O 1
ATOM 887 N N . GLY A 1 118 ? 14.698 -0.567 -20.411 1.00 94.88 118 GLY A N 1
ATOM 888 C CA . GLY A 1 118 ? 14.648 0.827 -19.969 1.00 94.88 118 GLY A CA 1
ATOM 889 C C . GLY A 1 118 ? 13.298 1.278 -19.394 1.00 94.88 118 GLY A C 1
ATOM 890 O O . GLY A 1 118 ? 13.209 2.400 -18.888 1.00 94.88 118 GLY A O 1
ATOM 891 N N . MET A 1 119 ? 12.260 0.433 -19.434 1.00 93.75 119 MET A N 1
ATOM 892 C CA . MET A 1 119 ? 10.929 0.740 -18.903 1.00 93.75 119 MET A CA 1
ATOM 893 C C . MET A 1 119 ? 11.022 1.104 -17.413 1.00 93.75 119 MET A C 1
ATOM 895 O O . MET A 1 119 ? 11.567 0.318 -16.630 1.00 93.75 119 MET A O 1
ATOM 899 N N . PRO A 1 120 ? 10.486 2.261 -16.986 1.00 95.56 120 PRO A N 1
ATOM 900 C CA . PRO A 1 120 ? 10.512 2.666 -15.588 1.00 95.56 120 PRO A CA 1
ATOM 901 C C . PRO A 1 120 ? 9.804 1.665 -14.670 1.00 95.56 120 PRO A C 1
ATOM 903 O O . PRO A 1 120 ? 8.706 1.191 -14.965 1.00 95.56 120 PRO A O 1
ATOM 906 N N . ALA A 1 121 ? 10.423 1.397 -13.523 1.00 95.81 121 ALA 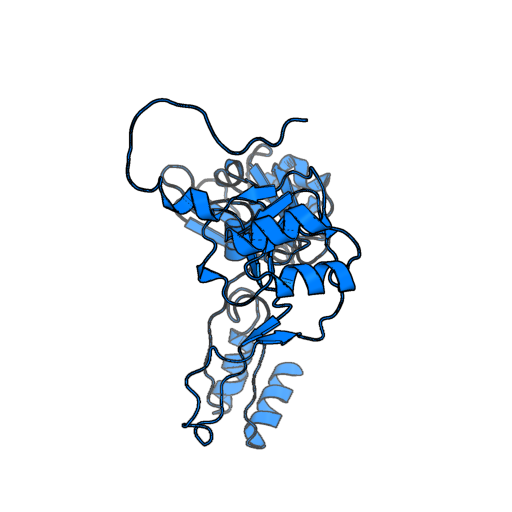A N 1
ATOM 907 C CA . ALA A 1 121 ? 9.873 0.561 -12.468 1.00 95.81 121 ALA A CA 1
ATOM 908 C C . ALA A 1 121 ? 10.107 1.195 -11.090 1.00 95.81 121 ALA A C 1
ATOM 910 O O . ALA A 1 121 ? 11.081 1.915 -10.877 1.00 95.81 121 ALA A O 1
ATOM 911 N N . ALA A 1 122 ? 9.212 0.954 -10.141 1.00 96.81 122 ALA A N 1
ATOM 912 C CA . ALA A 1 122 ? 9.347 1.395 -8.761 1.00 96.81 122 ALA A CA 1
ATOM 913 C C . ALA A 1 122 ? 9.072 0.232 -7.821 1.00 96.81 122 ALA A C 1
ATOM 915 O O . ALA A 1 122 ? 8.018 -0.395 -7.891 1.00 96.81 122 ALA A O 1
ATOM 916 N N . VAL A 1 123 ? 10.012 -0.023 -6.917 1.00 97.06 123 VAL A N 1
ATOM 917 C CA . VAL A 1 123 ? 9.850 -0.995 -5.839 1.00 97.06 123 VAL A CA 1
ATOM 918 C C . VAL A 1 123 ? 9.427 -0.235 -4.592 1.00 97.06 123 VAL A C 1
ATOM 920 O O . VAL A 1 123 ? 10.191 0.586 -4.081 1.00 97.06 123 VAL A O 1
ATOM 923 N N . VAL A 1 124 ? 8.198 -0.474 -4.142 1.00 96.00 124 VAL A N 1
ATOM 924 C CA . VAL A 1 124 ? 7.570 0.221 -3.019 1.00 96.00 124 VAL A CA 1
ATOM 925 C C . VAL A 1 124 ? 7.388 -0.738 -1.854 1.00 96.00 124 VAL A C 1
ATOM 927 O O . VAL A 1 124 ? 6.613 -1.685 -1.937 1.00 96.00 124 VAL A O 1
ATOM 930 N N . GLU A 1 125 ? 8.071 -0.468 -0.752 1.00 95.19 125 GLU A N 1
ATOM 931 C CA . GLU A 1 125 ? 8.012 -1.256 0.477 1.00 95.19 125 GLU A CA 1
ATOM 932 C C . GLU A 1 125 ? 7.098 -0.570 1.487 1.00 95.19 125 GLU A C 1
ATOM 934 O O . GLU A 1 125 ? 7.110 0.661 1.602 1.00 95.19 125 GLU A O 1
ATOM 939 N N . LYS A 1 126 ? 6.334 -1.363 2.247 1.00 92.25 126 LYS A N 1
ATOM 940 C CA . LYS A 1 126 ? 5.543 -0.889 3.396 1.00 92.25 126 LYS A CA 1
ATOM 941 C C . LYS A 1 126 ? 4.631 0.300 3.047 1.00 92.25 126 LYS A C 1
ATOM 943 O O . LYS A 1 126 ? 4.499 1.241 3.826 1.00 92.25 126 LYS A O 1
ATOM 948 N N . ALA A 1 127 ? 4.009 0.272 1.865 1.00 91.62 127 ALA A N 1
ATOM 949 C CA . ALA A 1 127 ? 3.090 1.321 1.421 1.00 91.62 127 ALA A CA 1
ATOM 950 C C . ALA A 1 127 ? 2.030 1.626 2.495 1.00 91.62 127 ALA A C 1
ATOM 952 O O . ALA A 1 127 ? 1.537 0.732 3.179 1.00 91.62 127 ALA A O 1
ATOM 953 N N . SER A 1 128 ? 1.673 2.897 2.631 1.00 87.50 128 SER A N 1
ATOM 954 C CA . SER A 1 128 ? 0.847 3.518 3.671 1.00 87.50 128 SER A CA 1
ATOM 955 C C . SER A 1 128 ? 1.398 3.475 5.100 1.00 87.50 128 SER A C 1
ATOM 957 O O . SER A 1 128 ? 0.771 4.035 6.001 1.00 87.50 128 SER A O 1
ATOM 959 N N . LEU A 1 129 ? 2.577 2.904 5.346 1.00 85.75 129 LEU A N 1
ATOM 960 C CA . LEU A 1 129 ? 3.206 2.922 6.669 1.00 85.75 129 LEU A CA 1
ATOM 961 C C . LEU A 1 129 ? 4.200 4.093 6.805 1.00 85.75 129 LEU A C 1
ATOM 963 O O . LEU A 1 129 ? 4.593 4.708 5.802 1.00 85.75 129 LEU A O 1
ATOM 967 N N . PRO A 1 130 ? 4.560 4.504 8.034 1.00 76.44 130 PRO A N 1
ATOM 968 C CA . PRO A 1 130 ? 5.596 5.513 8.256 1.00 76.44 130 PRO A CA 1
ATOM 969 C C . PRO A 1 130 ? 6.937 5.133 7.611 1.00 76.44 130 PRO A C 1
ATOM 971 O O . PRO A 1 130 ? 7.543 5.963 6.941 1.00 76.44 130 PRO A O 1
ATOM 974 N N . GLU A 1 131 ? 7.329 3.861 7.698 1.00 81.62 131 GLU A N 1
ATOM 975 C CA . GLU A 1 131 ? 8.612 3.316 7.227 1.00 81.62 131 GLU A CA 1
ATOM 976 C C . GLU A 1 131 ? 8.626 3.004 5.724 1.00 81.62 131 GLU A C 1
ATOM 978 O O . GLU A 1 131 ? 9.512 2.296 5.238 1.00 81.62 131 GLU A O 1
ATOM 983 N N . ARG A 1 132 ? 7.627 3.486 4.977 1.00 88.94 132 ARG A N 1
ATOM 984 C CA . ARG A 1 132 ? 7.514 3.249 3.538 1.00 88.94 132 ARG A CA 1
ATOM 985 C C . ARG A 1 132 ? 8.757 3.721 2.792 1.00 88.94 132 ARG A C 1
ATOM 987 O O . ARG A 1 132 ? 9.280 4.812 3.034 1.00 88.94 132 ARG A O 1
ATOM 994 N N . ARG A 1 133 ? 9.180 2.937 1.808 1.00 90.31 133 ARG A N 1
ATOM 995 C CA . ARG A 1 133 ? 10.311 3.265 0.932 1.00 90.31 133 ARG A CA 1
ATOM 996 C C . ARG A 1 133 ? 9.907 3.065 -0.516 1.00 90.31 133 ARG A C 1
ATOM 998 O O . ARG A 1 133 ? 9.076 2.217 -0.819 1.00 90.31 133 ARG A O 1
ATOM 1005 N N . CYS A 1 134 ? 10.490 3.859 -1.403 1.00 93.81 134 CYS A N 1
ATOM 1006 C CA . CYS A 1 134 ? 10.329 3.693 -2.838 1.00 93.81 134 CYS A CA 1
ATOM 1007 C C . CYS A 1 134 ? 11.687 3.840 -3.502 1.00 93.81 134 CYS A C 1
ATOM 1009 O O . CYS A 1 134 ? 12.362 4.858 -3.329 1.00 93.81 134 CYS A O 1
ATOM 1011 N N . ARG A 1 135 ? 12.068 2.822 -4.269 1.00 95.00 135 ARG A N 1
ATOM 1012 C CA . ARG A 1 135 ? 13.248 2.843 -5.123 1.00 95.00 135 ARG A CA 1
ATOM 1013 C C . ARG A 1 135 ? 12.798 2.832 -6.574 1.00 95.00 135 ARG A C 1
ATOM 1015 O O . ARG A 1 135 ? 12.279 1.826 -7.056 1.00 95.00 135 ARG A O 1
ATOM 1022 N N . VAL A 1 136 ? 13.016 3.952 -7.257 1.00 96.44 136 VAL A N 1
ATOM 1023 C CA . VAL A 1 136 ? 12.808 4.069 -8.703 1.00 96.44 136 VAL A CA 1
ATOM 1024 C C . VAL A 1 136 ? 14.001 3.450 -9.425 1.00 96.44 136 VAL A C 1
ATOM 1026 O O . VAL A 1 136 ? 15.151 3.647 -9.040 1.00 96.44 136 VAL A O 1
ATOM 1029 N N . THR A 1 137 ? 13.716 2.663 -10.450 1.00 96.25 137 THR A N 1
ATOM 1030 C CA . THR A 1 137 ? 14.675 1.908 -11.251 1.00 96.25 137 THR A CA 1
ATOM 1031 C C . THR A 1 137 ? 14.068 1.636 -12.635 1.00 96.25 137 THR A C 1
ATOM 1033 O O . THR A 1 137 ? 13.116 2.306 -13.042 1.00 96.25 137 THR A O 1
ATOM 1036 N N . THR A 1 138 ? 14.610 0.675 -13.374 1.00 96.62 138 THR A N 1
ATOM 1037 C CA . THR A 1 138 ? 14.035 0.174 -14.625 1.00 96.62 138 THR A CA 1
ATOM 1038 C C . THR A 1 138 ? 13.821 -1.331 -14.540 1.00 96.62 138 THR A C 1
ATOM 1040 O O . THR A 1 138 ? 14.402 -1.993 -13.678 1.00 96.62 138 THR A O 1
ATOM 1043 N N . VAL A 1 139 ? 13.016 -1.882 -15.449 1.00 94.81 139 VAL A N 1
ATOM 1044 C CA . VAL A 1 139 ? 12.806 -3.333 -15.581 1.00 94.81 139 VAL A CA 1
ATOM 1045 C C . VAL A 1 139 ? 14.143 -4.080 -15.672 1.00 94.81 139 VAL A C 1
ATOM 1047 O O . VAL A 1 139 ? 14.375 -5.026 -14.920 1.00 94.81 139 VAL A O 1
ATOM 1050 N N . GLY A 1 140 ? 15.066 -3.594 -16.506 1.00 95.12 140 GLY A N 1
ATOM 1051 C CA . GLY A 1 140 ? 16.403 -4.162 -16.681 1.00 95.12 140 GLY A CA 1
ATOM 1052 C C . GLY A 1 140 ? 17.270 -4.144 -15.429 1.00 95.12 140 GLY A C 1
ATOM 1053 O O . GLY A 1 140 ? 18.124 -5.008 -15.274 1.00 95.12 140 GLY A O 1
ATOM 1054 N N . SER A 1 141 ? 17.036 -3.216 -14.503 1.00 96.56 141 SER A N 1
ATOM 1055 C CA . SER A 1 141 ? 17.833 -3.060 -13.282 1.00 96.56 141 SER A CA 1
ATOM 1056 C C . SER A 1 141 ? 17.165 -3.621 -12.023 1.00 96.56 141 SER A C 1
ATOM 1058 O O . SER A 1 141 ? 17.745 -3.517 -10.939 1.00 96.56 141 SER A O 1
ATOM 1060 N N . LEU A 1 142 ? 15.990 -4.256 -12.132 1.00 94.00 142 LEU A N 1
ATOM 1061 C CA . LEU A 1 142 ? 15.304 -4.861 -10.981 1.00 94.00 142 LEU A CA 1
ATOM 1062 C C . LEU A 1 142 ? 16.177 -5.888 -10.246 1.00 94.00 142 LEU A C 1
ATOM 1064 O O . LEU A 1 142 ? 16.146 -5.942 -9.017 1.00 94.00 142 LEU A O 1
ATOM 1068 N N . HIS A 1 143 ? 17.011 -6.627 -10.979 1.00 89.19 143 HIS A N 1
ATOM 1069 C CA . HIS A 1 143 ? 17.894 -7.664 -10.442 1.00 89.19 143 HIS A CA 1
ATOM 1070 C C . HIS A 1 143 ? 19.005 -7.152 -9.511 1.00 89.19 143 HIS A C 1
ATOM 1072 O O . HIS A 1 143 ? 19.510 -7.914 -8.693 1.00 89.19 143 HIS A O 1
ATOM 1078 N N . HIS A 1 144 ? 19.377 -5.872 -9.590 1.00 86.31 144 HIS A N 1
ATOM 1079 C CA . HIS A 1 144 ? 20.339 -5.264 -8.661 1.00 86.31 144 HIS A CA 1
ATOM 1080 C C . HIS A 1 144 ? 19.710 -4.885 -7.316 1.00 86.31 144 HIS A C 1
ATOM 1082 O O . HIS A 1 144 ? 20.396 -4.437 -6.398 1.00 86.31 144 HIS A O 1
ATOM 1088 N N . GLY A 1 145 ? 18.387 -4.987 -7.217 1.00 81.75 145 GLY A N 1
ATOM 1089 C CA . GLY A 1 145 ? 17.625 -4.550 -6.070 1.00 81.75 145 GLY A CA 1
ATOM 1090 C C . GLY A 1 145 ? 17.264 -5.681 -5.121 1.00 81.75 145 GLY A C 1
ATOM 1091 O O . GLY A 1 145 ? 16.932 -6.781 -5.544 1.00 81.75 145 GLY A O 1
ATOM 1092 N N . GLN A 1 146 ? 17.215 -5.358 -3.833 1.00 88.62 146 GLN A N 1
ATOM 1093 C CA . GLN A 1 146 ? 16.507 -6.146 -2.827 1.00 88.62 146 GLN A CA 1
ATOM 1094 C C . GLN A 1 146 ? 15.262 -5.379 -2.361 1.00 88.62 146 GLN A C 1
ATOM 1096 O O . GLN A 1 146 ? 15.151 -4.164 -2.587 1.00 88.62 146 GLN A O 1
ATOM 1101 N N . ALA A 1 147 ? 14.319 -6.100 -1.758 1.00 90.44 147 ALA A N 1
ATOM 1102 C CA . ALA A 1 147 ? 13.153 -5.535 -1.093 1.00 90.44 147 ALA A CA 1
ATOM 1103 C C . ALA A 1 147 ? 12.734 -6.398 0.096 1.00 90.44 147 ALA A C 1
ATOM 1105 O O . ALA A 1 147 ? 12.711 -7.625 0.018 1.00 90.44 147 ALA A O 1
ATOM 1106 N N . GLU A 1 148 ? 12.351 -5.739 1.180 1.00 91.06 148 GLU A N 1
ATOM 1107 C CA . GLU A 1 148 ? 11.731 -6.359 2.338 1.00 91.06 148 GLU A CA 1
ATOM 1108 C C . GLU A 1 148 ? 10.222 -6.458 2.117 1.00 91.06 148 GLU A C 1
ATOM 1110 O O . GLU A 1 148 ? 9.550 -5.479 1.778 1.00 91.06 148 GLU A O 1
ATOM 1115 N N . ALA A 1 149 ? 9.658 -7.642 2.346 1.00 89.00 149 ALA A N 1
ATOM 1116 C CA . ALA A 1 149 ? 8.213 -7.793 2.352 1.00 89.00 149 ALA A CA 1
ATOM 1117 C C . ALA A 1 149 ? 7.586 -7.013 3.535 1.00 89.00 149 ALA A C 1
ATOM 1119 O O . ALA A 1 149 ? 8.160 -6.983 4.626 1.00 89.00 149 ALA A O 1
ATOM 1120 N N . PRO A 1 150 ? 6.390 -6.421 3.364 1.00 92.31 150 PRO A N 1
ATOM 1121 C CA . PRO A 1 150 ? 5.601 -6.373 2.134 1.00 92.31 150 PRO A CA 1
ATOM 1122 C C . PRO A 1 150 ? 6.127 -5.322 1.140 1.00 92.31 150 PRO A C 1
ATOM 1124 O O . PRO A 1 150 ? 6.324 -4.159 1.503 1.00 92.31 150 PRO A O 1
ATOM 1127 N N . ALA A 1 151 ? 6.266 -5.718 -0.130 1.00 93.69 151 ALA A N 1
ATOM 1128 C CA . ALA A 1 151 ? 6.636 -4.823 -1.224 1.00 93.69 151 ALA A CA 1
ATOM 1129 C C . ALA A 1 151 ? 5.777 -5.047 -2.476 1.00 93.69 151 ALA A C 1
ATOM 1131 O O . ALA A 1 151 ? 5.290 -6.151 -2.733 1.00 93.69 151 ALA A O 1
ATOM 1132 N N . LEU A 1 152 ? 5.624 -3.977 -3.249 1.00 95.12 152 LEU A N 1
ATOM 1133 C CA . LEU A 1 152 ? 4.919 -3.913 -4.522 1.00 95.12 152 LEU A CA 1
ATOM 1134 C C . LEU A 1 152 ? 5.881 -3.398 -5.595 1.00 95.12 152 LEU A C 1
ATOM 1136 O O . LEU A 1 152 ? 6.626 -2.452 -5.341 1.00 95.12 152 LEU A O 1
ATOM 1140 N N . VAL A 1 153 ? 5.837 -3.965 -6.798 1.00 95.56 153 VAL A N 1
ATOM 1141 C CA . VAL A 1 153 ? 6.572 -3.427 -7.951 1.00 95.56 153 VAL A CA 1
ATOM 1142 C C . VAL A 1 153 ? 5.584 -2.786 -8.915 1.00 95.56 153 VAL A C 1
ATOM 1144 O O . VAL A 1 153 ? 4.696 -3.454 -9.435 1.00 95.56 153 VAL A O 1
ATOM 1147 N N . LEU A 1 154 ? 5.728 -1.486 -9.150 1.00 95.31 154 LEU A N 1
ATOM 1148 C CA . LEU A 1 154 ? 5.003 -0.762 -10.191 1.00 95.31 154 LEU A CA 1
ATOM 1149 C C . LEU A 1 154 ? 5.881 -0.687 -11.437 1.00 95.31 154 LEU A C 1
ATOM 1151 O O . LEU A 1 154 ? 7.035 -0.283 -11.330 1.00 95.31 154 LEU A O 1
ATOM 1155 N N . VAL A 1 155 ? 5.353 -1.034 -12.606 1.00 94.12 155 VAL A N 1
ATOM 1156 C CA . VAL A 1 155 ? 6.063 -0.973 -13.892 1.00 94.12 155 VAL A CA 1
ATOM 1157 C C . VAL A 1 155 ? 5.240 -0.152 -14.875 1.00 94.12 155 VAL A C 1
ATOM 1159 O O . VAL A 1 155 ? 4.036 -0.364 -15.007 1.00 94.12 155 VAL A O 1
ATOM 1162 N N . GLY A 1 156 ? 5.881 0.792 -15.560 1.00 93.00 156 GLY A N 1
ATOM 1163 C CA . GLY A 1 156 ? 5.253 1.594 -16.605 1.00 93.00 156 GLY A CA 1
ATOM 1164 C C . GLY A 1 156 ? 5.717 3.047 -16.616 1.00 93.00 156 GLY A C 1
ATOM 1165 O O . GLY A 1 156 ? 6.263 3.574 -15.647 1.00 93.00 156 GLY A O 1
ATOM 1166 N N . GLU A 1 157 ? 5.428 3.736 -17.716 1.00 92.94 157 GLU A N 1
ATOM 1167 C CA . GLU A 1 157 ? 5.863 5.115 -17.971 1.00 92.94 157 GLU A CA 1
ATOM 1168 C C . GLU A 1 157 ? 5.422 6.128 -16.897 1.00 92.94 157 GLU A C 1
ATOM 1170 O O . GLU A 1 157 ? 6.090 7.138 -16.660 1.00 92.94 157 GLU A O 1
ATOM 1175 N N . THR A 1 158 ? 4.323 5.868 -16.185 1.00 93.94 158 THR A N 1
ATOM 1176 C CA . THR A 1 158 ? 3.860 6.758 -15.112 1.00 93.94 158 THR A CA 1
ATOM 1177 C C . THR A 1 158 ? 4.747 6.747 -13.868 1.00 93.94 158 THR A C 1
ATOM 1179 O O . THR A 1 158 ? 4.700 7.693 -13.080 1.00 93.94 158 THR A O 1
ATOM 1182 N N . VAL A 1 159 ? 5.617 5.747 -13.702 1.00 95.50 159 VAL A N 1
ATOM 1183 C CA . VAL A 1 159 ? 6.586 5.706 -12.599 1.00 95.50 159 VAL A CA 1
ATOM 1184 C C . VAL A 1 159 ? 7.549 6.897 -12.643 1.00 95.50 159 VAL A C 1
ATOM 1186 O O . VAL A 1 159 ? 8.041 7.323 -11.601 1.00 95.50 159 VAL A O 1
ATOM 1189 N N . ARG A 1 160 ? 7.753 7.533 -13.805 1.00 94.12 160 ARG A N 1
ATOM 1190 C CA . ARG A 1 160 ? 8.569 8.756 -13.917 1.00 94.12 160 ARG A CA 1
ATOM 1191 C C . ARG A 1 160 ? 8.052 9.928 -13.070 1.00 94.12 160 ARG A C 1
ATOM 1193 O O . ARG A 1 160 ? 8.813 10.854 -12.813 1.00 94.12 160 ARG A O 1
ATOM 1200 N N . PHE A 1 161 ? 6.789 9.902 -12.630 1.00 93.94 161 PHE A N 1
ATOM 1201 C CA . PHE A 1 161 ? 6.213 10.916 -11.729 1.00 93.94 161 PHE A CA 1
ATOM 1202 C C . PHE A 1 161 ? 6.457 10.630 -10.247 1.00 93.94 161 PHE A C 1
ATOM 1204 O O . PHE A 1 161 ? 6.008 11.410 -9.402 1.00 93.94 161 PHE A O 1
ATOM 1211 N N . ALA A 1 162 ? 7.155 9.535 -9.927 1.00 93.62 162 ALA A N 1
ATOM 1212 C CA . ALA A 1 162 ? 7.491 9.181 -8.562 1.00 93.62 162 ALA A CA 1
ATOM 1213 C C . ALA A 1 162 ? 8.121 10.375 -7.833 1.00 93.62 162 ALA A C 1
ATOM 1215 O O . ALA A 1 162 ? 9.162 10.909 -8.213 1.00 93.62 162 ALA A O 1
ATOM 1216 N N . SER A 1 163 ? 7.454 10.802 -6.773 1.00 87.75 163 SER A N 1
ATOM 1217 C CA . SER A 1 163 ? 7.821 11.918 -5.923 1.00 87.75 163 SER A CA 1
ATOM 1218 C C . SER A 1 163 ? 7.468 11.564 -4.485 1.00 87.75 163 SER A C 1
ATOM 1220 O O . SER A 1 163 ? 6.345 11.178 -4.165 1.00 87.75 163 SER A O 1
ATOM 1222 N N . ARG A 1 164 ? 8.437 11.681 -3.577 1.00 78.94 164 ARG A N 1
ATOM 1223 C CA . ARG A 1 164 ? 8.170 11.487 -2.151 1.00 78.94 164 ARG A CA 1
ATOM 1224 C C . ARG A 1 164 ? 7.425 12.708 -1.616 1.00 78.94 164 ARG A C 1
ATOM 1226 O O . ARG A 1 164 ? 7.950 13.819 -1.657 1.00 78.94 164 ARG A O 1
ATOM 1233 N N . LYS A 1 165 ? 6.232 12.498 -1.059 1.00 77.56 165 LYS A N 1
ATOM 1234 C CA . LYS A 1 165 ? 5.567 13.506 -0.222 1.00 77.56 165 LYS A CA 1
ATOM 1235 C C . LYS A 1 165 ? 6.178 13.480 1.182 1.00 77.56 165 LYS A C 1
ATOM 1237 O O . LYS A 1 165 ? 6.293 12.380 1.735 1.00 77.56 165 LYS A O 1
ATOM 1242 N N . PRO A 1 166 ? 6.516 14.638 1.778 1.00 79.69 166 PRO A N 1
ATOM 1243 C CA . PRO A 1 166 ? 6.912 14.687 3.178 1.00 79.69 166 PRO A CA 1
ATOM 1244 C C . PRO A 1 166 ? 5.832 14.058 4.068 1.00 79.69 166 PRO A C 1
ATOM 1246 O O . PRO A 1 166 ? 4.635 14.244 3.829 1.00 79.69 166 PRO A O 1
ATOM 1249 N N . THR A 1 167 ? 6.244 13.292 5.072 1.00 82.38 167 THR A N 1
ATOM 1250 C CA . THR A 1 167 ? 5.378 12.733 6.113 1.00 82.38 167 THR A CA 1
ATOM 1251 C C . THR A 1 167 ? 5.474 13.621 7.331 1.00 82.38 167 THR A C 1
ATOM 1253 O O . THR A 1 167 ? 6.540 13.729 7.929 1.00 82.38 167 THR A O 1
ATOM 1256 N N . LEU A 1 168 ? 4.366 14.235 7.724 1.00 85.81 168 LEU A N 1
ATOM 1257 C CA . LEU A 1 168 ? 4.317 15.050 8.924 1.00 85.81 168 LEU A CA 1
ATOM 1258 C C . LEU A 1 168 ? 3.548 14.320 10.019 1.00 85.81 168 LEU A C 1
ATOM 1260 O O . LEU A 1 168 ? 2.405 13.887 9.822 1.00 85.81 168 LEU A O 1
ATOM 1264 N N . LEU A 1 169 ? 4.170 14.216 11.189 1.00 87.69 169 LEU A N 1
ATOM 1265 C CA . LEU A 1 169 ? 3.498 13.763 12.393 1.00 87.69 169 LEU A CA 1
ATOM 1266 C C . LEU A 1 169 ? 2.580 14.878 12.876 1.00 87.69 169 LEU A C 1
ATOM 1268 O O . LEU A 1 169 ? 3.022 15.966 13.226 1.00 87.69 169 LEU A O 1
ATOM 1272 N N . TYR A 1 170 ? 1.288 14.617 12.909 1.00 87.56 170 TYR A N 1
ATOM 1273 C CA . TYR A 1 170 ? 0.296 15.577 13.343 1.00 87.56 170 TYR A CA 1
ATOM 1274 C C . TYR A 1 170 ? -0.097 15.291 14.800 1.00 87.56 170 TYR A C 1
ATOM 1276 O O . TYR A 1 170 ? -0.668 14.238 15.089 1.00 87.56 170 TYR A O 1
ATOM 1284 N N . THR A 1 171 ? 0.174 16.235 15.710 1.00 85.94 171 THR A N 1
ATOM 1285 C CA . THR A 1 171 ? -0.115 16.102 17.146 1.00 85.94 171 THR A CA 1
ATOM 1286 C C . THR A 1 171 ? -1.067 17.204 17.647 1.00 85.94 171 THR A C 1
ATOM 1288 O O . THR A 1 171 ? -0.942 18.406 17.358 1.00 85.94 171 THR A O 1
ATOM 1291 N N . GLY A 1 172 ? -2.093 16.792 18.397 1.00 82.31 172 GLY A N 1
ATOM 1292 C CA . GLY A 1 172 ? -3.070 17.681 19.032 1.00 82.31 172 GLY A CA 1
ATOM 1293 C C . GLY A 1 172 ? -4.523 17.284 18.768 1.00 82.31 172 GLY A C 1
ATOM 1294 O O . GLY A 1 172 ? -4.837 16.107 18.687 1.00 82.31 172 GLY A O 1
ATOM 1295 N N . LEU A 1 173 ? -5.425 18.269 18.695 1.00 76.56 173 LEU A N 1
ATOM 1296 C CA . LEU A 1 173 ? -6.867 18.022 18.862 1.00 76.56 173 LEU A CA 1
ATOM 1297 C C . LEU A 1 173 ? -7.660 17.811 17.563 1.00 76.56 173 LEU A C 1
ATOM 1299 O O . LEU A 1 173 ? -8.796 17.343 17.632 1.00 76.56 173 LEU A O 1
ATOM 1303 N N . SER A 1 174 ? -7.184 18.263 16.395 1.00 68.44 174 SER A N 1
ATOM 1304 C CA . SER A 1 174 ? -7.998 18.256 15.159 1.00 68.44 174 SER A CA 1
ATOM 1305 C C . SER A 1 174 ? -7.187 18.424 13.859 1.00 68.44 174 SER A C 1
ATOM 1307 O O . SER A 1 174 ? -6.829 19.566 13.521 1.00 68.44 174 SER A O 1
ATOM 1309 N N . PRO A 1 175 ? -6.958 17.346 13.080 1.00 61.19 175 PRO A N 1
ATOM 1310 C CA . PRO A 1 175 ? -6.140 17.376 11.858 1.00 61.19 175 PRO A CA 1
ATOM 1311 C C . PRO A 1 175 ? -6.646 18.353 10.794 1.00 61.19 175 PRO A C 1
ATOM 1313 O O . PRO A 1 175 ? -5.853 18.932 10.060 1.00 61.19 175 PRO A O 1
ATOM 1316 N N . TYR A 1 176 ? -7.945 18.665 10.788 1.00 61.88 176 TYR A N 1
ATOM 1317 C CA . TYR A 1 176 ? -8.585 19.558 9.814 1.00 61.88 176 TYR A CA 1
ATOM 1318 C C . TYR A 1 176 ? -8.039 20.998 9.770 1.00 61.88 176 TYR A C 1
ATOM 1320 O O . TYR A 1 176 ? -8.388 21.763 8.866 1.00 61.88 176 TYR A O 1
ATOM 1328 N N . ARG A 1 177 ? -7.229 21.412 10.755 1.00 65.12 177 ARG A N 1
ATOM 1329 C CA . ARG A 1 177 ? -6.634 22.758 10.801 1.00 65.12 177 ARG A CA 1
ATOM 1330 C C . ARG A 1 177 ? -5.366 22.900 9.964 1.00 65.12 177 ARG A C 1
ATOM 1332 O O . ARG A 1 177 ? -5.033 24.036 9.626 1.00 65.12 177 ARG A O 1
ATOM 1339 N N . PHE A 1 178 ? -4.699 21.800 9.627 1.00 67.44 178 PHE A N 1
ATOM 1340 C CA . PHE A 1 178 ? -3.543 21.796 8.739 1.00 67.44 178 PHE A CA 1
ATOM 1341 C C . PHE A 1 178 ? -3.969 21.256 7.373 1.00 67.44 178 PHE A C 1
ATOM 1343 O O . PHE A 1 178 ? -4.563 20.186 7.277 1.00 67.44 178 PHE A O 1
ATOM 1350 N N . ARG A 1 179 ? -3.712 22.030 6.317 1.00 65.88 179 ARG A N 1
ATOM 1351 C CA . ARG A 1 179 ? -3.930 21.612 4.932 1.00 65.88 179 ARG A CA 1
ATOM 1352 C C . ARG A 1 179 ? -2.645 21.873 4.172 1.00 65.88 179 ARG A C 1
ATOM 1354 O O . ARG A 1 179 ? -2.227 23.022 4.073 1.00 65.88 179 ARG A O 1
ATOM 1361 N N . GLY A 1 180 ? -2.059 20.811 3.654 1.00 66.19 180 GLY A N 1
ATOM 1362 C CA . GLY A 1 180 ? -0.869 20.852 2.828 1.00 66.19 180 GLY A CA 1
ATOM 1363 C C . GLY A 1 180 ? -0.789 19.588 1.970 1.00 66.19 180 GLY A C 1
ATOM 1364 O O . GLY A 1 180 ? -1.572 18.658 2.194 1.00 66.19 180 GLY A O 1
ATOM 1365 N N . PRO A 1 181 ? 0.066 19.576 0.936 1.00 61.12 181 PRO A N 1
ATOM 1366 C CA . PRO A 1 181 ? 0.250 18.419 0.059 1.00 61.12 181 PRO A CA 1
ATOM 1367 C C . PRO A 1 181 ? 0.956 17.238 0.751 1.00 61.12 181 PRO A C 1
ATOM 1369 O O . PRO A 1 181 ? 1.053 16.158 0.165 1.00 61.12 181 PRO A O 1
ATOM 1372 N N . GLU A 1 182 ? 1.471 17.442 1.965 1.00 77.06 182 GLU A N 1
ATOM 1373 C CA . GLU A 1 182 ? 2.158 16.446 2.778 1.00 77.06 182 GLU A CA 1
ATOM 1374 C C . GLU A 1 182 ? 1.205 15.367 3.302 1.00 77.06 182 GLU A C 1
ATOM 1376 O O . GLU A 1 182 ? 0.003 15.573 3.493 1.00 77.06 182 GLU A O 1
ATOM 1381 N N . ARG A 1 183 ? 1.764 14.193 3.593 1.00 76.75 183 ARG A N 1
ATOM 1382 C CA . ARG A 1 183 ? 1.027 13.117 4.245 1.00 76.75 183 ARG A CA 1
ATOM 1383 C C . ARG A 1 183 ? 0.969 13.386 5.746 1.00 76.75 183 ARG A C 1
ATOM 1385 O O . ARG A 1 183 ? 2.008 13.445 6.396 1.00 76.75 183 ARG A O 1
ATOM 1392 N N . LEU A 1 184 ? -0.235 13.492 6.302 1.00 81.62 184 LEU A N 1
ATOM 1393 C CA . LEU A 1 184 ? -0.441 13.671 7.740 1.00 81.62 184 LEU A CA 1
ATOM 1394 C C . LEU A 1 184 ? -0.711 12.334 8.419 1.00 81.62 184 LEU A C 1
ATOM 1396 O O . LEU A 1 184 ? -1.649 11.628 8.051 1.00 81.62 184 LEU A O 1
ATOM 1400 N N . VAL A 1 185 ? 0.070 12.022 9.447 1.00 82.38 185 VAL A N 1
ATOM 1401 C CA . VAL A 1 185 ? -0.182 10.884 10.338 1.00 82.38 185 VAL A CA 1
ATOM 1402 C C . VAL A 1 185 ? -0.634 11.436 11.681 1.00 82.38 185 VAL A C 1
ATOM 1404 O O . VAL A 1 185 ? 0.120 12.137 12.3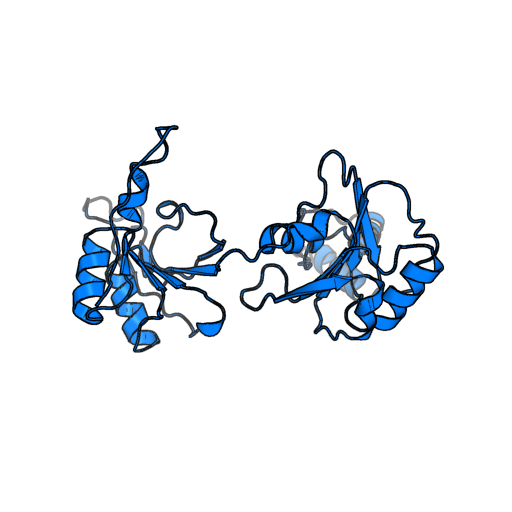49 1.00 82.38 185 VAL A O 1
ATOM 1407 N N . HIS A 1 186 ? -1.884 11.171 12.062 1.00 85.38 186 HIS A N 1
ATOM 1408 C CA . HIS A 1 186 ? -2.437 11.690 13.310 1.00 85.38 186 HIS A CA 1
ATOM 1409 C C . HIS A 1 186 ? -2.000 10.831 14.496 1.00 85.38 186 HIS A C 1
ATOM 1411 O O . HIS A 1 186 ? -2.389 9.672 14.597 1.00 85.38 186 HIS A O 1
ATOM 1417 N N . TYR A 1 187 ? -1.245 11.437 15.409 1.00 87.38 187 TYR A N 1
ATOM 1418 C CA . TYR A 1 187 ? -0.848 10.847 16.681 1.00 87.38 187 TYR A CA 1
ATOM 1419 C C . TYR A 1 187 ? -1.228 11.806 17.822 1.00 87.38 187 TYR A C 1
ATOM 1421 O O . TYR A 1 187 ? -0.459 12.709 18.174 1.00 87.38 187 TYR A O 1
ATOM 1429 N N . PRO A 1 188 ? -2.466 11.721 18.345 1.00 86.69 188 PRO A N 1
ATOM 1430 C CA . PRO A 1 188 ? -2.944 12.663 19.346 1.00 86.69 188 PRO A CA 1
ATOM 1431 C C . PRO A 1 188 ? -2.233 12.440 20.684 1.00 86.69 188 PRO A C 1
ATOM 1433 O O . PRO A 1 188 ? -2.359 11.394 21.313 1.00 86.69 188 PRO A O 1
ATOM 1436 N N . LEU A 1 189 ? -1.531 13.470 21.155 1.00 88.19 189 LEU A N 1
ATOM 1437 C CA . LEU A 1 189 ? -0.953 13.515 22.507 1.00 88.19 189 LEU A CA 1
ATOM 1438 C C . LEU A 1 189 ? -1.934 14.059 23.552 1.00 88.19 189 LEU A C 1
ATOM 1440 O O . LEU A 1 189 ? -1.678 14.016 24.750 1.00 88.19 189 LEU A O 1
ATOM 1444 N N . ILE A 1 190 ? -3.047 14.613 23.084 1.00 87.31 190 ILE A N 1
ATOM 1445 C CA . ILE A 1 190 ? -4.092 15.220 23.897 1.00 87.31 190 ILE A CA 1
ATOM 1446 C C . ILE A 1 190 ? -5.445 14.971 23.234 1.00 87.31 190 ILE A C 1
ATOM 1448 O O . ILE A 1 190 ? -5.524 14.881 22.005 1.00 87.31 190 ILE A O 1
ATOM 1452 N N . GLN A 1 191 ? -6.516 14.945 24.019 1.00 86.06 191 GLN A N 1
ATOM 1453 C CA . GLN A 1 191 ? -7.881 14.895 23.496 1.00 86.06 191 GLN A CA 1
ATOM 1454 C C . GLN A 1 191 ? -8.827 15.825 24.251 1.00 86.06 191 GLN A C 1
ATOM 1456 O O . GLN A 1 191 ? -8.540 16.284 25.355 1.00 86.06 191 GLN A O 1
ATOM 1461 N N . LYS A 1 192 ? -9.965 16.145 23.623 1.00 83.56 192 LYS A N 1
ATOM 1462 C CA . LYS A 1 192 ? -11.048 16.872 24.291 1.00 83.56 192 LYS A CA 1
ATOM 1463 C C . LYS A 1 192 ? -11.925 15.881 25.039 1.00 83.56 192 LYS A C 1
ATOM 1465 O O . LYS A 1 192 ? -12.519 15.006 24.411 1.00 83.56 192 LYS A O 1
ATOM 1470 N N . VAL A 1 193 ? -12.106 16.106 26.332 1.00 80.50 193 VAL A N 1
ATOM 1471 C CA . VAL A 1 193 ? -13.085 15.383 27.138 1.00 80.50 193 VAL A CA 1
ATOM 1472 C C . VAL A 1 193 ? -14.479 15.878 26.752 1.00 80.50 193 VAL A C 1
ATOM 1474 O O . VAL A 1 193 ? -14.801 17.064 26.882 1.00 80.50 193 VAL A O 1
ATOM 1477 N N . ARG A 1 194 ? -15.330 14.979 26.248 1.00 66.69 194 ARG A N 1
ATOM 1478 C CA . ARG A 1 194 ? -16.759 15.279 26.085 1.00 66.69 194 ARG A CA 1
ATOM 1479 C C . ARG A 1 194 ? -17.405 15.264 27.471 1.00 66.69 194 ARG A C 1
ATOM 1481 O O . ARG A 1 194 ? -17.377 14.235 28.139 1.00 66.69 194 ARG A O 1
ATOM 1488 N N . LYS A 1 195 ? -18.005 16.383 27.898 1.00 59.56 195 LYS A N 1
ATOM 1489 C CA . LYS A 1 195 ? -18.838 16.404 29.112 1.00 59.56 195 LYS A CA 1
ATOM 1490 C C . LYS A 1 195 ? -19.997 15.415 28.934 1.00 59.56 195 LYS A C 1
ATOM 1492 O O . LYS A 1 195 ? -20.640 15.413 27.881 1.00 59.56 195 LYS A O 1
ATOM 1497 N N . ARG A 1 196 ? -20.264 14.576 29.942 1.00 56.06 196 ARG A N 1
ATOM 1498 C CA . ARG A 1 196 ? -21.491 13.764 29.980 1.00 56.06 196 ARG A CA 1
ATOM 1499 C C . ARG A 1 196 ? -22.697 14.708 29.998 1.00 56.06 196 ARG A C 1
ATOM 1501 O O . ARG A 1 196 ? -22.634 15.783 30.590 1.00 56.06 196 ARG A O 1
ATOM 1508 N N . ALA A 1 197 ? -23.795 14.302 29.362 1.00 56.31 197 ALA A N 1
ATOM 1509 C CA . ALA A 1 197 ? -25.003 15.122 29.216 1.00 56.31 197 ALA A CA 1
ATOM 1510 C C . ALA A 1 197 ? -25.620 15.592 30.556 1.00 56.31 197 ALA A C 1
ATOM 1512 O O . ALA A 1 197 ? -26.404 16.536 30.563 1.00 56.31 197 ALA A O 1
ATOM 1513 N N . SER A 1 198 ? -25.244 14.975 31.682 1.00 54.22 198 SER A N 1
ATOM 1514 C CA . SER A 1 198 ? -25.701 15.322 33.032 1.00 54.22 198 SER A CA 1
ATOM 1515 C C . SER A 1 198 ? -25.059 16.582 33.637 1.00 54.22 198 SER A C 1
ATOM 1517 O O . SER A 1 198 ? -25.615 17.121 34.585 1.00 54.22 198 SER A O 1
ATOM 1519 N N . ASP A 1 199 ? -23.948 17.093 33.091 1.00 55.84 199 ASP A N 1
ATOM 1520 C CA . ASP A 1 199 ? -23.210 18.261 33.626 1.00 55.84 199 ASP A CA 1
ATOM 1521 C C . ASP A 1 199 ? -23.542 19.572 32.885 1.00 55.84 199 ASP A C 1
ATOM 1523 O O . ASP A 1 199 ? -22.679 20.361 32.485 1.00 55.84 199 ASP A O 1
ATOM 1527 N N . SER A 1 200 ? -24.832 19.816 32.659 1.00 51.75 200 SER A N 1
ATOM 1528 C CA . SER A 1 200 ? -25.342 20.858 31.758 1.00 51.75 200 SER A CA 1
ATOM 1529 C C . SER A 1 200 ? -25.191 22.313 32.248 1.00 51.75 200 SER A C 1
ATOM 1531 O O . SER A 1 200 ? -25.629 23.227 31.548 1.00 51.75 200 SER A O 1
ATOM 1533 N N . ARG A 1 201 ? -24.558 22.578 33.404 1.00 52.41 201 ARG A N 1
ATOM 1534 C CA . ARG A 1 201 ? -24.532 23.926 34.019 1.00 52.41 201 ARG A CA 1
ATOM 1535 C C . ARG A 1 201 ? -23.254 24.749 33.869 1.00 52.41 201 ARG A C 1
ATOM 1537 O O . ARG A 1 201 ? -23.280 25.928 34.199 1.00 52.41 201 ARG A O 1
ATOM 1544 N N . GLU A 1 202 ? -22.191 24.228 33.265 1.00 46.25 202 GLU A N 1
ATOM 1545 C CA . GLU A 1 202 ? -20.986 25.031 33.003 1.00 46.25 202 GLU A CA 1
ATOM 1546 C C . GLU A 1 202 ? -20.615 25.046 31.519 1.00 46.25 202 GLU A C 1
ATOM 1548 O O . GLU A 1 202 ? -19.990 24.113 30.997 1.00 46.25 202 GLU A O 1
ATOM 1553 N N . ARG A 1 203 ? -20.958 26.149 30.840 1.00 43.97 203 ARG A N 1
ATOM 1554 C CA . ARG A 1 203 ? -20.450 26.503 29.505 1.00 43.97 203 ARG A CA 1
ATOM 1555 C C . ARG A 1 203 ? -18.997 26.990 29.610 1.00 43.97 203 ARG A C 1
ATOM 1557 O O . ARG A 1 203 ? -18.714 28.169 29.442 1.00 43.97 203 ARG A O 1
ATOM 1564 N N . GLY A 1 204 ? -18.084 26.070 29.903 1.00 51.34 204 GLY A N 1
ATOM 1565 C CA . GLY A 1 204 ? -16.637 26.264 29.772 1.00 51.34 204 GLY A CA 1
ATOM 1566 C C . GLY A 1 204 ? -16.091 25.519 28.546 1.00 51.34 204 GLY A C 1
ATOM 1567 O O . GLY A 1 204 ? -16.725 24.560 28.090 1.00 51.34 204 GLY A O 1
ATOM 1568 N N . PRO A 1 205 ? -14.935 25.922 27.982 1.00 50.84 205 PRO A N 1
ATOM 1569 C CA . PRO A 1 205 ? -14.256 25.128 26.960 1.00 50.84 205 PRO A CA 1
ATOM 1570 C C . PRO A 1 205 ? -14.024 23.709 27.501 1.00 50.84 205 PRO A C 1
ATOM 1572 O O . PRO A 1 205 ? -13.543 23.549 28.618 1.00 50.84 205 PRO A O 1
ATOM 1575 N N . GLY A 1 206 ? -14.424 22.683 26.739 1.00 60.97 206 GLY A N 1
ATOM 1576 C CA . GLY A 1 206 ? -14.281 21.283 27.158 1.00 60.97 206 GLY A CA 1
ATOM 1577 C C . GLY A 1 206 ? -12.852 20.983 27.613 1.00 60.97 206 GLY A C 1
ATOM 1578 O O . GLY A 1 206 ? -11.903 21.379 26.932 1.00 60.97 206 GLY A O 1
ATOM 1579 N N . MET A 1 207 ? -12.719 20.330 28.770 1.00 76.81 207 MET A N 1
ATOM 1580 C CA . MET A 1 207 ? -11.432 20.028 29.397 1.00 76.81 207 MET A CA 1
ATOM 1581 C C . MET A 1 207 ? -10.547 19.237 28.425 1.00 76.81 207 MET A C 1
ATOM 1583 O O . MET A 1 207 ? -11.037 18.370 27.699 1.00 76.81 207 MET A O 1
ATOM 1587 N N . ILE A 1 208 ? -9.260 19.572 28.368 1.00 81.31 208 ILE A N 1
ATOM 1588 C CA . ILE A 1 208 ? -8.280 18.847 27.555 1.00 81.31 208 ILE A CA 1
ATOM 1589 C C . ILE A 1 208 ? -7.531 17.907 28.483 1.00 81.31 208 ILE A C 1
ATOM 1591 O O . ILE A 1 208 ? -7.013 18.350 29.505 1.00 81.31 208 ILE A O 1
ATOM 1595 N N . GLU A 1 209 ? -7.454 16.639 28.107 1.00 84.88 209 GLU A N 1
ATOM 1596 C CA . GLU A 1 209 ? -6.656 15.646 28.816 1.00 84.88 209 GLU A CA 1
ATOM 1597 C C . GLU A 1 209 ? -5.440 15.235 27.990 1.00 84.88 209 GLU A C 1
ATOM 1599 O O . GLU A 1 209 ? -5.466 15.257 26.754 1.00 84.88 209 GLU A O 1
ATOM 1604 N N . VAL A 1 210 ? -4.369 14.884 28.695 1.00 83.75 210 VAL A N 1
ATOM 1605 C CA . VAL A 1 210 ? -3.146 14.329 28.121 1.00 83.75 210 VAL A CA 1
ATOM 1606 C C . VAL A 1 210 ? -3.338 12.835 27.931 1.00 83.75 210 VAL A C 1
ATOM 1608 O O . VAL A 1 210 ? -3.803 12.142 28.833 1.00 83.75 210 VAL A O 1
ATOM 1611 N N . LEU A 1 211 ? -2.972 12.343 26.754 1.00 79.38 211 LEU A N 1
ATOM 1612 C CA . LEU A 1 211 ? -3.048 10.927 26.447 1.00 79.38 211 LEU A CA 1
ATOM 1613 C C . LEU A 1 211 ? -1.726 10.240 26.812 1.00 79.38 211 LEU A C 1
ATOM 1615 O O . LEU A 1 211 ? -0.671 10.695 26.358 1.00 79.38 211 LEU A O 1
ATOM 1619 N N . PRO A 1 212 ? -1.755 9.137 27.581 1.00 72.94 212 PRO A N 1
ATOM 1620 C CA . PRO A 1 212 ? -0.587 8.285 27.729 1.00 72.94 212 PRO A CA 1
ATOM 1621 C C . PRO A 1 212 ? -0.341 7.599 26.383 1.00 72.94 212 PRO A C 1
ATOM 1623 O O . PRO A 1 212 ? -1.158 6.806 25.923 1.00 72.94 212 PRO A O 1
ATOM 1626 N N . GLN A 1 213 ? 0.758 7.950 25.719 1.00 73.44 213 GLN A N 1
ATOM 1627 C CA . GLN A 1 213 ? 1.099 7.427 24.398 1.00 73.44 213 GLN A CA 1
ATOM 1628 C C . GLN A 1 213 ? 2.440 6.701 24.441 1.00 73.44 213 GLN A C 1
ATOM 1630 O O . GLN A 1 213 ? 3.370 7.136 25.122 1.00 73.44 213 GLN A O 1
ATOM 1635 N N . ALA A 1 214 ? 2.550 5.613 23.679 1.00 67.88 214 ALA A N 1
ATOM 1636 C CA . ALA A 1 214 ? 3.827 4.946 23.462 1.00 67.88 214 ALA A CA 1
ATOM 1637 C C . ALA A 1 214 ? 4.774 5.861 22.664 1.00 67.88 214 ALA A C 1
ATOM 1639 O O . ALA A 1 214 ? 4.334 6.681 21.851 1.00 67.88 214 ALA A O 1
ATOM 1640 N N . ARG A 1 215 ? 6.087 5.722 22.869 1.00 76.31 215 ARG A N 1
ATOM 1641 C CA . ARG A 1 215 ? 7.061 6.355 21.973 1.00 76.31 215 ARG A CA 1
ATOM 1642 C C . ARG A 1 215 ? 6.965 5.691 20.601 1.00 76.31 215 ARG A C 1
ATOM 1644 O O . ARG A 1 215 ? 7.064 4.473 20.500 1.00 76.31 215 ARG A O 1
ATOM 1651 N N . ILE A 1 216 ? 6.795 6.507 19.566 1.00 80.38 216 ILE A N 1
ATOM 1652 C CA . ILE A 1 216 ? 6.989 6.104 18.171 1.00 80.38 216 ILE A CA 1
ATOM 1653 C C . ILE A 1 216 ? 8.366 6.572 17.702 1.00 80.38 216 ILE A C 1
ATOM 1655 O O . ILE A 1 216 ? 8.912 7.541 18.245 1.00 80.38 216 ILE A O 1
ATOM 1659 N N . ASP A 1 217 ? 8.912 5.890 16.699 1.00 82.19 217 ASP A N 1
ATOM 1660 C CA . ASP A 1 217 ? 10.138 6.322 16.037 1.00 82.19 217 ASP A CA 1
ATOM 1661 C C . ASP A 1 217 ? 9.878 7.610 15.241 1.00 82.19 217 ASP A C 1
ATOM 1663 O O . ASP A 1 217 ? 9.060 7.642 14.318 1.00 82.19 217 ASP A O 1
ATOM 1667 N N . LEU A 1 218 ? 10.566 8.691 15.617 1.00 82.88 218 LEU A N 1
ATOM 1668 C CA . LEU A 1 218 ? 10.455 9.978 14.935 1.00 82.88 218 LEU A CA 1
ATOM 1669 C C . LEU A 1 218 ? 11.232 10.015 13.613 1.00 82.88 218 LEU A C 1
ATOM 1671 O O . LEU A 1 218 ? 10.927 10.863 12.778 1.00 82.88 218 LEU A O 1
ATOM 1675 N N . GLY A 1 219 ? 12.178 9.095 13.385 1.00 80.12 219 GLY A N 1
ATOM 1676 C CA . GLY A 1 219 ? 12.963 9.027 12.147 1.00 80.12 219 GLY A CA 1
ATOM 1677 C C . GLY A 1 219 ? 12.119 8.768 10.893 1.00 80.12 219 GLY A C 1
ATOM 1678 O O . GLY A 1 219 ? 12.530 9.103 9.783 1.00 80.12 219 GLY A O 1
ATOM 1679 N N . GLY A 1 220 ? 10.905 8.233 11.059 1.00 77.00 220 GLY A N 1
ATOM 1680 C CA . GLY A 1 220 ? 9.931 8.046 9.980 1.00 77.00 220 GLY A CA 1
ATOM 1681 C C . GLY A 1 220 ? 9.197 9.320 9.537 1.00 77.00 220 GLY A C 1
ATOM 1682 O O . GLY A 1 220 ? 8.404 9.265 8.592 1.00 77.00 220 GLY A O 1
ATOM 1683 N N . PHE A 1 221 ? 9.423 10.462 10.195 1.00 85.25 221 PHE A N 1
ATOM 1684 C CA . PHE A 1 221 ? 8.716 11.713 9.922 1.00 85.25 221 PHE A CA 1
ATOM 1685 C C . PHE A 1 221 ? 9.675 12.812 9.474 1.00 85.25 221 PHE A C 1
ATOM 1687 O O . PHE A 1 221 ? 10.701 13.068 10.091 1.00 85.25 221 PHE A O 1
ATOM 1694 N N . ASP A 1 222 ? 9.288 13.516 8.414 1.00 84.56 222 ASP A N 1
ATOM 1695 C CA . ASP A 1 222 ? 10.031 14.656 7.878 1.00 84.56 222 ASP A CA 1
ATOM 1696 C C . ASP A 1 222 ? 9.792 15.931 8.706 1.00 84.56 222 ASP A C 1
ATOM 1698 O O . ASP A 1 222 ? 10.509 16.910 8.540 1.00 84.56 222 ASP A O 1
ATOM 1702 N N . GLY A 1 223 ? 8.785 15.936 9.588 1.00 87.50 223 GLY A N 1
ATOM 1703 C CA . GLY A 1 223 ? 8.503 17.031 10.512 1.00 87.50 223 GLY A CA 1
ATOM 1704 C C . GLY A 1 223 ? 7.276 16.789 11.390 1.00 87.50 223 GLY A C 1
ATOM 1705 O O . GLY A 1 223 ? 6.568 15.793 11.239 1.00 87.50 223 GLY A O 1
ATOM 1706 N N . VAL A 1 224 ? 7.000 17.718 12.307 1.00 88.88 224 VAL A N 1
ATOM 1707 C CA . VAL A 1 224 ? 5.870 17.625 13.250 1.00 88.88 224 VAL A CA 1
ATOM 1708 C C . VAL A 1 224 ? 4.970 18.850 13.142 1.00 88.88 224 VAL A C 1
ATOM 1710 O O . VAL A 1 224 ? 5.437 19.985 13.106 1.00 88.88 224 VAL A O 1
ATOM 1713 N N . VAL A 1 225 ? 3.658 18.636 13.125 1.00 89.19 225 VAL A N 1
ATOM 1714 C CA . VAL A 1 225 ? 2.629 19.675 13.140 1.00 89.19 225 VAL A CA 1
ATOM 1715 C C . VAL A 1 225 ? 1.970 19.709 14.510 1.00 89.19 225 VAL A C 1
ATOM 1717 O O . VAL A 1 225 ? 1.257 18.780 14.884 1.00 89.19 225 VAL A O 1
ATOM 1720 N N . PHE A 1 226 ? 2.124 20.827 15.215 1.00 89.19 226 PHE A N 1
ATOM 1721 C CA . PHE A 1 226 ? 1.468 21.067 16.495 1.00 89.19 226 PHE A CA 1
ATOM 1722 C C . PHE A 1 226 ? 0.237 21.949 16.332 1.00 89.19 226 PHE A C 1
ATOM 1724 O O . PHE A 1 226 ? 0.289 23.037 15.744 1.00 89.19 226 PHE A O 1
ATOM 1731 N N . THR A 1 227 ? -0.873 21.517 16.931 1.00 87.12 227 THR A N 1
ATOM 1732 C CA . THR A 1 227 ? -2.127 22.294 16.921 1.00 87.12 227 THR A CA 1
ATOM 1733 C C . THR A 1 227 ? -2.566 22.856 18.256 1.00 87.12 227 THR A C 1
ATOM 1735 O O . THR A 1 227 ? -3.517 23.640 18.306 1.00 87.12 227 THR A O 1
ATOM 1738 N N . HIS A 1 228 ? -1.863 22.501 19.326 1.00 88.69 228 HIS A N 1
ATOM 1739 C CA . HIS A 1 228 ? -2.170 22.944 20.674 1.00 88.69 228 HIS A CA 1
ATOM 1740 C C . HIS A 1 228 ? -0.896 23.059 21.515 1.00 88.69 228 HIS A C 1
ATOM 1742 O O . HIS A 1 228 ? 0.022 22.264 21.345 1.00 88.69 228 HIS A O 1
ATOM 1748 N N . GLU A 1 229 ? -0.847 24.016 22.441 1.00 88.44 229 GLU A N 1
ATOM 1749 C CA . GLU A 1 229 ? 0.335 24.259 23.285 1.00 88.44 229 GLU A CA 1
ATOM 1750 C C . GLU A 1 229 ? 0.628 23.084 24.228 1.00 88.44 229 GLU A C 1
ATOM 1752 O O . GLU A 1 229 ? 1.782 22.708 24.394 1.00 88.44 229 GLU A O 1
ATOM 1757 N N . LEU A 1 230 ? -0.412 22.444 24.775 1.00 88.81 230 LEU A N 1
ATOM 1758 C CA . LEU A 1 230 ? -0.259 21.229 25.593 1.00 88.81 230 LEU A CA 1
ATOM 1759 C C . LEU A 1 230 ? 0.350 20.053 24.815 1.00 88.81 230 LEU A C 1
ATOM 1761 O O . LEU A 1 230 ? 1.095 19.273 25.390 1.00 88.81 230 LEU A O 1
ATOM 1765 N N . ALA A 1 231 ? 0.083 19.941 23.508 1.00 89.12 231 ALA A N 1
ATOM 1766 C CA . ALA A 1 231 ? 0.704 18.901 22.688 1.00 89.12 231 ALA A CA 1
ATOM 1767 C C . ALA A 1 231 ? 2.209 19.151 22.511 1.00 89.12 231 ALA A C 1
ATOM 1769 O O . ALA A 1 231 ? 2.971 18.196 22.453 1.00 89.12 231 ALA A O 1
ATOM 1770 N N . VAL A 1 232 ? 2.635 20.422 22.463 1.00 89.44 232 VAL A N 1
ATOM 1771 C CA . VAL A 1 232 ? 4.063 20.784 22.448 1.00 89.44 232 VAL A CA 1
ATOM 1772 C C . VAL A 1 232 ? 4.731 20.340 23.744 1.00 89.44 232 VAL A C 1
ATOM 1774 O O . VAL A 1 232 ? 5.777 19.706 23.689 1.00 89.44 232 VAL A O 1
ATOM 1777 N N . GLN A 1 233 ? 4.108 20.633 24.893 1.00 87.75 233 GLN A N 1
ATOM 1778 C CA . GLN A 1 233 ? 4.641 20.220 26.193 1.00 87.75 233 GLN A CA 1
ATOM 1779 C C . GLN A 1 233 ? 4.776 18.701 26.274 1.00 87.75 233 GLN A C 1
ATOM 1781 O O . GLN A 1 233 ? 5.867 18.198 26.502 1.00 87.75 233 GLN A O 1
ATOM 1786 N N . GLN A 1 234 ? 3.689 17.982 25.990 1.00 88.62 234 GLN A N 1
ATOM 1787 C CA . GLN A 1 234 ? 3.689 16.527 26.074 1.00 88.62 234 GLN A CA 1
ATOM 1788 C C . GLN A 1 234 ? 4.707 15.893 25.123 1.00 88.62 234 GLN A C 1
ATOM 1790 O O . GLN A 1 234 ? 5.322 14.883 25.447 1.00 88.62 234 GLN A O 1
ATOM 1795 N N . PHE A 1 235 ? 4.899 16.476 23.940 1.00 90.88 235 PHE A N 1
ATOM 1796 C CA . PHE A 1 235 ? 5.911 15.998 23.007 1.00 90.88 235 PHE A CA 1
ATOM 1797 C C . PHE A 1 235 ? 7.321 16.156 23.582 1.00 90.88 235 PHE A C 1
ATOM 1799 O O . PHE A 1 235 ? 8.113 15.223 23.524 1.00 90.88 235 PHE A O 1
ATOM 1806 N N . LEU A 1 236 ? 7.634 17.305 24.176 1.00 88.56 236 LEU A N 1
ATOM 1807 C CA . LEU A 1 236 ? 8.928 17.522 24.823 1.00 88.56 236 LEU A CA 1
ATOM 1808 C C . LEU A 1 236 ? 9.125 16.601 26.031 1.00 88.56 236 LEU A C 1
ATOM 1810 O O . LEU A 1 236 ? 10.209 16.054 26.190 1.00 88.56 236 LEU A O 1
ATOM 1814 N N . ASP A 1 237 ? 8.083 16.352 26.822 1.00 88.75 237 ASP A N 1
ATOM 1815 C CA . ASP A 1 237 ? 8.159 15.421 27.953 1.00 88.75 237 ASP A CA 1
ATOM 1816 C C . ASP A 1 237 ? 8.455 13.985 27.482 1.00 88.75 237 ASP A C 1
ATOM 1818 O O . ASP A 1 237 ? 9.212 13.250 28.118 1.00 88.75 237 ASP A O 1
ATOM 1822 N N . ILE A 1 238 ? 7.892 13.579 26.337 1.00 87.50 238 ILE A N 1
ATOM 1823 C CA . ILE A 1 238 ? 8.097 12.238 25.779 1.00 87.50 238 ILE A CA 1
ATOM 1824 C C . ILE A 1 238 ? 9.444 12.119 25.059 1.00 87.50 238 ILE A C 1
ATOM 1826 O O . ILE A 1 238 ? 10.123 11.114 25.260 1.00 87.50 238 ILE A O 1
ATOM 1830 N N . TRP A 1 239 ? 9.835 13.070 24.207 1.00 88.62 239 TRP A N 1
ATOM 1831 C CA . TRP A 1 239 ? 10.995 12.933 23.308 1.00 88.62 239 TRP A CA 1
ATOM 1832 C C . TRP A 1 239 ? 12.206 13.796 23.687 1.00 88.62 239 TRP A C 1
ATOM 1834 O O . TRP A 1 239 ? 13.288 13.577 23.155 1.00 88.62 239 TRP A O 1
ATOM 1844 N N . GLY A 1 240 ? 12.071 14.739 24.619 1.00 86.69 240 GLY A N 1
ATOM 1845 C CA . GLY A 1 240 ? 13.159 15.579 25.137 1.00 86.69 240 GLY A CA 1
ATOM 1846 C C . GLY A 1 240 ? 13.628 16.697 24.200 1.00 86.69 240 GLY A C 1
ATOM 1847 O O . GLY A 1 240 ? 14.185 17.688 24.664 1.00 86.69 240 GLY A O 1
ATOM 1848 N N . SER A 1 241 ? 13.388 16.580 22.895 1.00 85.25 241 SER A N 1
ATOM 1849 C CA . SER A 1 241 ? 13.743 17.587 21.896 1.00 85.25 241 SER A CA 1
ATOM 1850 C C . SER A 1 241 ? 12.738 17.621 20.745 1.00 85.25 241 SER A C 1
ATOM 1852 O O . SER A 1 241 ? 11.897 16.734 20.596 1.00 85.25 241 SER A O 1
ATOM 1854 N N . LEU A 1 242 ? 12.807 18.681 19.938 1.00 84.50 242 LEU A N 1
ATOM 1855 C CA . LEU A 1 242 ? 12.020 18.820 18.714 1.00 84.50 242 LEU A CA 1
ATOM 1856 C C . LEU A 1 242 ? 12.834 18.388 17.491 1.00 84.50 242 LEU A C 1
ATOM 1858 O O . LEU A 1 242 ? 14.052 18.562 17.487 1.00 84.50 242 LEU A O 1
ATOM 1862 N N . PRO A 1 243 ? 12.172 17.879 16.438 1.00 81.88 243 PRO A N 1
ATOM 1863 C CA . PRO A 1 243 ? 12.828 17.612 15.165 1.00 81.88 243 PRO A CA 1
ATOM 1864 C C . PRO A 1 243 ? 13.121 18.907 14.396 1.00 81.88 243 PRO A C 1
ATOM 1866 O O . PRO A 1 243 ? 12.588 19.972 14.711 1.00 81.88 243 PRO A O 1
ATOM 1869 N N . ASP A 1 244 ? 13.916 18.793 13.333 1.00 79.19 244 ASP A N 1
ATOM 1870 C CA . ASP A 1 244 ? 14.394 19.936 12.542 1.00 79.19 244 ASP A CA 1
ATOM 1871 C C . ASP A 1 244 ? 13.274 20.747 11.874 1.00 79.19 244 ASP A C 1
ATOM 1873 O O . ASP A 1 244 ? 13.390 21.966 11.710 1.00 79.19 244 ASP A O 1
ATOM 1877 N N . LEU A 1 245 ? 12.178 20.085 11.487 1.00 85.00 245 LEU A N 1
ATOM 1878 C CA . LEU A 1 245 ? 11.039 20.711 10.823 1.00 85.00 245 LEU A CA 1
ATOM 1879 C C . LEU A 1 245 ? 9.800 20.674 11.720 1.00 85.00 245 LEU A C 1
ATOM 1881 O O . LEU A 1 245 ? 9.211 19.620 11.974 1.00 85.00 245 LEU A O 1
ATOM 1885 N N . VAL A 1 246 ? 9.359 21.856 12.154 1.00 86.81 246 VAL A N 1
ATOM 1886 C CA . VAL A 1 246 ? 8.191 22.000 13.029 1.00 86.81 246 VAL A CA 1
ATOM 1887 C C . VAL A 1 246 ? 7.204 23.010 12.464 1.00 86.81 246 VAL A C 1
ATOM 1889 O O . VAL A 1 246 ? 7.557 24.147 12.155 1.00 86.81 246 VAL A O 1
ATOM 1892 N N . TYR A 1 247 ? 5.934 22.620 12.402 1.00 86.50 247 TYR A N 1
ATOM 1893 C CA . TYR A 1 247 ? 4.830 23.462 11.968 1.00 86.50 247 TYR A CA 1
ATOM 1894 C C . TYR A 1 247 ? 3.955 23.888 13.145 1.00 86.50 247 TYR A C 1
ATOM 1896 O O . TYR A 1 247 ? 3.432 23.066 13.899 1.00 86.50 247 TYR A O 1
ATOM 1904 N N . ALA A 1 248 ? 3.715 25.194 13.247 1.00 86.44 248 ALA A N 1
ATOM 1905 C CA . ALA A 1 248 ? 2.779 25.772 14.204 1.00 86.44 248 ALA A CA 1
ATOM 1906 C C . ALA A 1 248 ? 1.477 26.188 13.507 1.00 86.44 248 ALA A C 1
ATOM 1908 O O . ALA A 1 248 ? 1.490 27.045 12.618 1.00 86.44 248 ALA A O 1
ATOM 1909 N N . THR A 1 249 ? 0.326 25.653 13.932 1.00 85.31 249 THR A N 1
ATOM 1910 C CA . THR A 1 249 ? -0.973 26.030 13.334 1.00 85.31 249 THR A CA 1
ATOM 1911 C C . THR A 1 249 ? -1.668 27.207 14.024 1.00 85.31 249 THR A C 1
ATOM 1913 O O . THR A 1 249 ? -2.808 27.528 13.686 1.00 85.31 249 THR A O 1
ATOM 1916 N N . SER A 1 250 ? -1.047 27.839 15.023 1.00 83.38 250 SER A N 1
ATOM 1917 C CA . SER A 1 250 ? -1.569 29.051 15.665 1.00 83.38 250 SER A CA 1
ATOM 1918 C C . SER A 1 250 ? -0.447 29.900 16.267 1.00 83.38 250 SER A C 1
ATOM 1920 O O . SER A 1 250 ? 0.638 29.399 16.565 1.00 83.38 250 SER A O 1
ATOM 1922 N N . ARG A 1 251 ? -0.726 31.190 16.508 1.00 83.69 251 ARG A N 1
ATOM 1923 C CA . ARG A 1 251 ? 0.203 32.097 17.211 1.00 83.69 251 ARG A CA 1
ATOM 1924 C C . ARG A 1 251 ? 0.543 31.631 18.630 1.00 83.69 251 ARG A C 1
ATOM 1926 O O . ARG A 1 251 ? 1.609 31.978 19.124 1.00 83.69 251 ARG A O 1
ATOM 1933 N N . ALA A 1 252 ? -0.368 30.922 19.296 1.00 85.94 252 ALA A N 1
ATOM 1934 C CA . ALA A 1 252 ? -0.154 30.405 20.646 1.00 85.94 252 ALA A CA 1
ATOM 1935 C C . ALA A 1 252 ? 0.883 29.270 20.616 1.00 85.94 252 ALA A C 1
ATOM 1937 O O . ALA A 1 252 ? 1.944 29.382 21.222 1.00 85.94 252 ALA A O 1
ATOM 1938 N N . VAL A 1 253 ? 0.663 28.273 19.749 1.00 87.44 253 VAL A N 1
ATOM 1939 C CA . VAL A 1 253 ? 1.616 27.177 19.501 1.00 87.44 253 VAL A CA 1
ATOM 1940 C C . VAL A 1 253 ? 2.990 27.714 19.105 1.00 87.44 253 VAL A C 1
ATOM 1942 O O . VAL A 1 253 ? 3.997 27.289 19.658 1.00 87.44 253 VAL A O 1
ATOM 1945 N N . TRP A 1 254 ? 3.039 28.690 18.196 1.00 85.69 254 TRP A N 1
ATOM 1946 C CA . TRP A 1 254 ? 4.301 29.291 17.765 1.00 85.69 254 TRP A CA 1
ATOM 1947 C C . TRP A 1 254 ? 5.062 29.961 18.918 1.00 85.69 254 TRP A C 1
ATOM 1949 O O . TRP A 1 254 ? 6.266 29.765 19.064 1.00 85.69 254 TRP A O 1
ATOM 1959 N N . ARG A 1 255 ? 4.361 30.719 19.774 1.00 85.88 255 ARG A N 1
ATOM 1960 C CA . ARG A 1 255 ? 4.954 31.342 20.968 1.00 85.88 255 ARG A CA 1
ATOM 1961 C C . ARG A 1 255 ? 5.430 30.307 21.983 1.00 85.88 255 ARG A C 1
ATOM 1963 O O . ARG A 1 255 ? 6.425 30.552 22.658 1.00 85.88 255 ARG A O 1
ATOM 1970 N N . ARG A 1 256 ? 4.726 29.180 22.123 1.00 87.62 256 ARG A N 1
ATOM 1971 C CA . ARG A 1 256 ? 5.173 28.066 22.968 1.00 87.62 256 ARG A CA 1
ATOM 1972 C C . ARG A 1 256 ? 6.455 27.451 22.414 1.00 87.62 256 ARG A C 1
ATOM 1974 O O . ARG A 1 256 ? 7.450 27.458 23.120 1.00 87.62 256 ARG A O 1
ATOM 1981 N N . LEU A 1 257 ? 6.470 27.051 21.143 1.00 86.19 257 LEU A N 1
ATOM 1982 C CA . LEU A 1 257 ? 7.657 26.489 20.488 1.00 86.19 257 LEU A CA 1
ATOM 1983 C C . LEU A 1 257 ? 8.870 27.421 20.592 1.00 86.19 257 LEU A C 1
ATOM 1985 O O . LEU A 1 257 ? 9.947 26.983 20.974 1.00 86.19 257 LEU A O 1
ATOM 1989 N N . ARG A 1 258 ? 8.708 28.728 20.354 1.00 82.81 258 ARG A N 1
ATOM 1990 C CA . ARG A 1 258 ? 9.822 29.680 20.497 1.00 82.81 258 ARG A CA 1
ATOM 1991 C C . ARG A 1 258 ? 10.423 29.752 21.901 1.00 82.81 258 ARG A C 1
ATOM 1993 O O . ARG A 1 258 ? 11.618 30.005 22.007 1.00 82.81 258 ARG A O 1
ATOM 2000 N N . ARG A 1 259 ? 9.616 29.568 22.950 1.00 82.75 259 ARG A N 1
ATOM 2001 C CA . ARG A 1 259 ? 10.101 29.569 24.339 1.00 82.75 259 ARG A CA 1
ATOM 2002 C C . ARG A 1 259 ? 10.915 28.320 24.661 1.00 82.75 259 ARG A C 1
ATOM 2004 O O . ARG A 1 259 ? 11.916 28.439 25.348 1.00 82.75 259 ARG A O 1
ATOM 2011 N N . GLU A 1 260 ? 10.497 27.169 24.143 1.00 75.75 260 GLU A N 1
ATOM 2012 C CA . GLU A 1 260 ? 11.115 25.875 24.466 1.00 75.75 260 GLU A CA 1
ATOM 2013 C C . GLU A 1 260 ? 12.332 25.536 23.592 1.00 75.75 260 GLU A C 1
ATOM 2015 O O . GLU A 1 260 ? 13.149 24.709 23.976 1.00 75.75 260 GLU A O 1
ATOM 2020 N N . SER A 1 261 ? 12.460 26.148 22.408 1.00 65.44 261 SER A N 1
ATOM 2021 C CA . SER A 1 261 ? 13.378 25.642 21.370 1.00 65.44 261 SER A CA 1
ATOM 2022 C C . SER A 1 261 ? 14.505 26.608 20.987 1.00 65.44 261 SER A C 1
ATOM 2024 O O . SER A 1 261 ? 15.502 26.186 20.428 1.00 65.44 261 SER A O 1
ATOM 2026 N N . GLY A 1 262 ? 14.412 27.917 21.228 1.00 61.50 262 GLY A N 1
ATOM 2027 C CA . GLY A 1 262 ? 15.379 28.842 20.607 1.00 61.50 262 GLY A CA 1
ATOM 2028 C C . GLY A 1 262 ? 15.260 28.870 19.061 1.00 61.50 262 GLY A C 1
ATOM 2029 O O . GLY A 1 262 ? 14.177 28.592 18.537 1.00 61.50 262 GLY A O 1
ATOM 2030 N N . PRO A 1 263 ? 16.300 29.269 18.297 1.00 52.97 263 PRO A N 1
ATOM 2031 C CA . PRO A 1 263 ? 16.193 29.667 16.884 1.00 52.97 263 PRO A CA 1
ATOM 2032 C C . PRO A 1 263 ? 16.126 28.493 15.876 1.00 52.97 263 PRO A C 1
ATOM 2034 O O . PRO A 1 263 ? 16.842 28.481 14.881 1.00 52.97 263 PRO A O 1
ATOM 2037 N N . PHE A 1 264 ? 15.251 27.506 16.085 1.00 56.94 264 PHE A N 1
ATOM 2038 C CA . PHE A 1 264 ? 14.993 26.452 15.087 1.00 56.94 264 PHE A CA 1
ATOM 2039 C C . PHE A 1 264 ? 14.147 26.945 13.897 1.00 56.94 264 PHE A C 1
ATOM 2041 O O . PHE A 1 264 ? 13.469 27.978 13.963 1.00 56.94 264 PHE A O 1
ATOM 2048 N N . SER A 1 265 ? 14.131 26.145 12.824 1.00 61.44 265 SER A N 1
ATOM 2049 C CA . SER A 1 265 ? 13.319 26.316 11.609 1.00 61.44 265 SER A CA 1
ATOM 2050 C C . SER A 1 265 ? 11.821 26.091 11.856 1.00 61.44 265 SER A C 1
ATOM 2052 O O . SER A 1 265 ? 11.212 25.147 11.358 1.00 61.44 265 SER A O 1
ATOM 2054 N N . ILE A 1 266 ? 11.199 26.973 12.641 1.00 66.06 266 ILE A N 1
ATOM 2055 C CA . ILE A 1 266 ? 9.759 26.934 12.912 1.00 66.06 266 ILE A CA 1
ATOM 2056 C C . ILE A 1 266 ? 8.997 27.507 11.711 1.00 66.06 266 ILE A C 1
ATOM 2058 O O . ILE A 1 266 ? 9.057 28.708 11.427 1.00 66.06 266 ILE A O 1
ATOM 2062 N N . VAL A 1 267 ? 8.200 26.666 11.055 1.00 63.50 267 VAL A N 1
ATOM 2063 C CA . VAL A 1 267 ? 7.335 27.053 9.937 1.00 63.50 267 VAL A CA 1
ATOM 2064 C C . VAL A 1 267 ? 5.940 27.435 10.451 1.00 63.50 267 VAL A C 1
ATOM 2066 O O . VAL A 1 267 ? 5.210 26.644 11.054 1.00 63.50 267 VAL A O 1
ATOM 2069 N N . CYS A 1 268 ? 5.522 28.678 10.204 1.00 65.00 268 CYS A N 1
ATOM 2070 C CA . CYS A 1 268 ? 4.182 29.162 10.553 1.00 65.00 268 CYS A CA 1
ATOM 2071 C C . CYS A 1 268 ? 3.131 28.711 9.527 1.00 65.00 268 CYS A C 1
ATOM 2073 O O . CYS A 1 268 ? 2.906 29.382 8.521 1.00 65.00 268 CYS A O 1
ATOM 2075 N N . ALA A 1 269 ? 2.408 27.627 9.816 1.00 59.16 269 ALA A N 1
ATOM 2076 C CA . ALA A 1 269 ? 1.367 27.099 8.929 1.00 59.16 269 ALA A CA 1
ATOM 2077 C C . ALA A 1 269 ? 0.061 27.920 8.935 1.00 59.16 269 ALA A C 1
ATOM 2079 O O . ALA A 1 269 ? -0.713 27.868 7.982 1.00 59.16 269 ALA A O 1
ATOM 2080 N N . PHE A 1 270 ? -0.209 28.714 9.981 1.00 58.97 270 PHE A N 1
ATOM 2081 C CA . PHE A 1 270 ? -1.422 29.549 10.035 1.00 58.97 270 PHE A CA 1
ATOM 2082 C C . PHE A 1 270 ? -1.384 30.762 9.092 1.00 58.97 270 PHE A C 1
ATOM 2084 O O . PHE A 1 270 ? -2.444 31.292 8.763 1.00 58.97 270 PHE A O 1
ATOM 2091 N N . CYS A 1 271 ? -0.200 31.183 8.635 1.00 45.00 271 CYS A N 1
ATOM 2092 C CA . CYS A 1 271 ? -0.060 32.250 7.637 1.00 45.00 271 CYS A CA 1
ATOM 2093 C C . CYS A 1 271 ? -0.414 31.780 6.214 1.00 45.00 271 CYS A C 1
ATOM 2095 O O . CYS A 1 271 ? -0.765 32.601 5.374 1.00 45.00 271 CYS A O 1
ATOM 2097 N N . ILE A 1 272 ? -0.400 30.468 5.947 1.00 45.47 272 ILE A N 1
ATOM 2098 C CA . ILE A 1 272 ? -0.661 29.897 4.610 1.00 45.47 272 ILE A CA 1
ATOM 2099 C C . ILE A 1 272 ? -2.148 30.023 4.213 1.00 45.47 272 ILE A C 1
ATOM 2101 O O . ILE A 1 272 ? -2.501 29.955 3.038 1.00 45.47 272 ILE A O 1
ATOM 2105 N N . LYS A 1 273 ? -3.045 30.316 5.167 1.00 36.28 273 LYS A N 1
ATOM 2106 C CA . LYS A 1 273 ? -4.482 30.508 4.905 1.00 36.28 273 LYS A CA 1
ATOM 2107 C C . LYS A 1 273 ? -4.844 31.752 4.076 1.00 36.28 273 LYS A C 1
ATOM 2109 O O . LYS A 1 273 ? -6.016 31.887 3.743 1.00 36.28 273 LYS A O 1
ATOM 2114 N N . SER A 1 274 ? -3.901 32.634 3.724 1.00 34.94 274 SER A N 1
ATOM 2115 C CA . SER A 1 274 ? -4.214 33.875 2.990 1.00 34.94 274 SER A CA 1
ATOM 2116 C C . SER A 1 274 ? -3.888 33.873 1.486 1.00 34.94 274 SER A C 1
ATOM 2118 O O . SER A 1 274 ? -4.151 34.884 0.841 1.00 34.94 274 SER A O 1
ATOM 2120 N N . GLN A 1 275 ? -3.354 32.793 0.898 1.00 33.50 275 GLN A N 1
ATOM 2121 C CA . GLN A 1 275 ? -2.906 32.821 -0.512 1.00 33.50 275 GLN A CA 1
ATOM 2122 C C . GLN A 1 275 ? -3.631 31.881 -1.487 1.00 33.50 275 GLN A C 1
ATOM 2124 O O . GLN A 1 275 ? -3.327 31.888 -2.676 1.00 33.50 275 GLN A O 1
ATOM 2129 N N . ALA A 1 276 ? -4.657 31.141 -1.063 1.00 33.47 276 ALA A N 1
ATOM 2130 C CA . ALA A 1 276 ? -5.450 30.299 -1.970 1.00 33.47 276 ALA A CA 1
ATOM 2131 C C . ALA A 1 276 ? -6.524 31.089 -2.758 1.00 33.47 276 ALA A C 1
ATOM 2133 O O . ALA A 1 276 ? -7.651 30.625 -2.908 1.00 33.47 276 ALA A O 1
ATOM 2134 N N . GLY A 1 277 ? -6.192 32.299 -3.225 1.00 32.12 277 GLY A N 1
ATOM 2135 C CA . GLY A 1 277 ? -7.154 33.208 -3.849 1.00 32.12 277 GLY A CA 1
ATOM 2136 C C . GLY A 1 277 ? -6.579 34.278 -4.776 1.00 32.12 277 GLY A C 1
ATOM 2137 O O . GLY A 1 277 ? -7.250 35.282 -4.969 1.00 32.12 277 GLY A O 1
ATOM 2138 N N . GLN A 1 278 ? -5.377 34.118 -5.345 1.00 28.42 278 GLN A N 1
ATOM 2139 C CA . GLN A 1 278 ? -4.915 35.006 -6.423 1.00 28.42 278 GLN A CA 1
ATOM 2140 C C . GLN A 1 278 ? -3.838 34.344 -7.294 1.00 28.42 278 GLN A C 1
ATOM 2142 O O . GLN A 1 278 ? -2.691 34.160 -6.896 1.00 28.42 278 GLN A O 1
ATOM 2147 N N . THR A 1 279 ? -4.213 33.997 -8.523 1.00 34.84 279 THR A N 1
ATOM 2148 C CA . THR A 1 279 ? -3.274 33.764 -9.623 1.00 34.84 279 THR A CA 1
ATOM 2149 C C . THR A 1 279 ? -2.723 35.098 -10.125 1.00 34.84 279 THR A C 1
ATOM 2151 O O . THR A 1 279 ? -3.515 35.927 -10.569 1.00 34.84 279 THR A O 1
ATOM 2154 N N . ARG A 1 280 ? -1.387 35.238 -10.125 1.00 28.45 280 ARG A N 1
ATOM 2155 C CA . ARG A 1 280 ? -0.496 35.935 -11.090 1.00 28.45 280 ARG A CA 1
ATOM 2156 C C . ARG A 1 280 ? 0.633 36.677 -10.365 1.00 28.45 280 ARG A C 1
ATOM 2158 O O . ARG A 1 280 ? 0.371 37.661 -9.698 1.00 28.45 280 ARG A O 1
ATOM 2165 N N . GLY A 1 281 ? 1.869 36.237 -10.618 1.00 30.02 281 GLY A N 1
ATOM 2166 C CA . GLY A 1 281 ? 3.073 37.076 -10.681 1.00 30.02 281 GLY A CA 1
ATOM 2167 C C . GLY A 1 281 ? 3.569 37.764 -9.400 1.00 30.02 281 GLY A C 1
ATOM 2168 O O . GLY A 1 281 ? 2.881 38.577 -8.806 1.00 30.02 281 GLY A O 1
ATOM 2169 N N . ALA A 1 282 ? 4.859 37.551 -9.125 1.00 28.30 282 ALA A N 1
ATOM 2170 C CA . ALA A 1 282 ? 5.730 38.319 -8.229 1.00 28.30 282 ALA A CA 1
ATOM 2171 C C . ALA A 1 282 ? 5.640 38.058 -6.711 1.00 28.30 282 ALA A C 1
ATOM 2173 O O . ALA A 1 282 ? 4.583 38.048 -6.097 1.00 28.30 282 ALA A O 1
ATOM 2174 N N . GLY A 1 283 ? 6.829 37.986 -6.101 1.00 25.36 283 GLY A N 1
ATOM 2175 C CA . GLY A 1 283 ? 7.040 38.579 -4.780 1.00 25.36 283 GLY A CA 1
ATOM 2176 C C . GLY A 1 283 ? 7.352 37.617 -3.640 1.00 25.36 283 GLY A C 1
ATOM 2177 O O . GLY A 1 283 ? 6.476 37.006 -3.049 1.00 25.36 283 GLY A O 1
ATOM 2178 N N . ARG A 1 284 ? 8.639 37.563 -3.299 1.00 36.94 284 ARG A N 1
ATOM 2179 C CA . ARG A 1 284 ? 9.237 37.016 -2.074 1.00 36.94 284 ARG A CA 1
ATOM 2180 C C . ARG A 1 284 ? 8.531 37.457 -0.770 1.00 36.94 284 ARG A C 1
ATOM 2182 O O . ARG A 1 284 ? 7.998 38.559 -0.694 1.00 36.94 284 ARG A O 1
ATOM 2189 N N . ASN A 1 285 ? 8.793 36.657 0.276 1.00 30.03 285 ASN A N 1
ATOM 2190 C CA . ASN A 1 285 ? 8.653 36.897 1.731 1.00 30.03 285 ASN A CA 1
ATOM 2191 C C . ASN A 1 285 ? 7.296 36.443 2.329 1.00 30.03 285 ASN A C 1
ATOM 2193 O O . ASN A 1 285 ? 6.262 36.676 1.733 1.00 30.03 285 ASN A O 1
ATOM 2197 N N . TYR A 1 286 ? 7.171 35.764 3.477 1.00 33.81 286 TYR A N 1
ATOM 2198 C CA . TYR A 1 286 ? 7.967 35.718 4.710 1.00 33.81 286 TYR A CA 1
ATOM 2199 C C . TYR A 1 286 ? 7.749 34.377 5.449 1.00 33.81 286 TYR A C 1
ATOM 2201 O O . TYR A 1 286 ? 6.619 34.053 5.796 1.00 33.81 286 TYR A O 1
ATOM 2209 N N . CYS A 1 287 ? 8.832 33.645 5.732 1.00 33.09 287 CYS A N 1
ATOM 2210 C CA . CYS A 1 287 ? 9.136 32.960 7.005 1.00 33.09 287 CYS A CA 1
ATOM 2211 C C . CYS A 1 287 ? 10.461 32.200 6.815 1.00 33.09 287 CYS A C 1
ATOM 2213 O O . CYS A 1 287 ? 10.507 30.978 6.737 1.00 33.09 287 CYS A O 1
ATOM 2215 N N . ARG A 1 288 ? 11.557 32.953 6.655 1.00 31.42 288 ARG A N 1
ATOM 2216 C CA . ARG A 1 288 ? 12.912 32.428 6.853 1.00 31.42 288 ARG A CA 1
ATOM 2217 C C . ARG A 1 288 ? 13.253 32.615 8.328 1.00 31.42 288 ARG A C 1
ATOM 2219 O O . ARG A 1 288 ? 13.235 33.752 8.787 1.00 31.42 288 ARG A O 1
ATOM 2226 N N . SER A 1 289 ? 13.638 31.557 9.029 1.00 31.27 289 SER A N 1
ATOM 2227 C CA . SER A 1 289 ? 14.746 31.674 9.978 1.00 31.27 289 SER A CA 1
ATOM 2228 C C . SER A 1 289 ? 16.022 31.384 9.184 1.00 31.27 289 SER A C 1
ATOM 2230 O O . SER A 1 289 ? 16.303 30.249 8.816 1.00 31.27 289 SER A O 1
ATOM 2232 N N . ARG A 1 290 ? 16.743 32.442 8.808 1.00 31.41 290 ARG A N 1
ATOM 2233 C CA . ARG A 1 290 ? 18.174 32.359 8.499 1.00 31.41 290 ARG A CA 1
ATOM 2234 C C . ARG A 1 290 ? 18.878 33.038 9.665 1.00 31.41 290 ARG A C 1
ATOM 2236 O O . ARG A 1 290 ? 18.582 34.214 9.862 1.00 31.41 290 ARG A O 1
ATOM 2243 N N . GLY A 1 291 ? 19.805 32.323 10.305 1.00 31.67 291 GLY A N 1
ATOM 2244 C CA . GLY A 1 291 ? 20.707 32.850 11.335 1.00 31.67 291 GLY A CA 1
ATOM 2245 C C . GLY A 1 291 ? 20.043 33.025 12.686 1.00 31.67 291 GLY A C 1
ATOM 2246 O O . GLY A 1 291 ? 19.134 33.877 12.774 1.00 31.67 291 GLY A O 1
#

pLDDT: mean 81.25, std 18.25, range [25.36, 97.81]

Sequence (291 aa):
EAINRMLYEAAVQGETVVRLKGGDPFVLGRGGEELEYLERRFVAVEIVPGITSALAAAADFGIPLTRRGMSRGVEIKTGHEDCPDVRPGACETAAYYMAASRLAELGQELIREGFDPGMPAAVVEKASLPERRCRVTTVGSLHHGQAEAPALVLVGETVRFASRKPTLLYTGLSPYRFRGPERLVHYPLIQKVRKRASDSRERGPGMIEVLPQARIDLGGFDGVVFTHELAVQQFLDIWGSLPDLVYATSRAVWRRLRRESGPFSIVCAFCIKSQAGQTRGAGRNYCRSRG

Radius of gyration: 24.45 Å; chains: 1; bounding box: 47×63×60 Å

Secondary structure (DSSP, 8-state):
-HHHHHHHHHHHTT-------SS-TTSSS-HHHHHHHHHTTT----------HHHHHHHHTT--S-BTTTBSEEEEEESSS--TT--TTS-EEEEEES-GGGHHHHHHHHHHHT--TTSEEEEEESTTSTT-EEEEEEGGGGGG---PSSEEEEESGGGGG--PPPEEEEESS-GGG---SSEEEE--SEEEPPPPTT-TT---PPPEEE---PPPPGGG-SEEEE-SHHHHHHHHHHHSS--S-EEESSHHHHHHHHHHHSS--EEEGGGGGG-TT--------S-----